Protein AF-A0AAD6L357-F1 (afdb_monomer)

pLDDT: mean 91.86, std 10.17, range [33.81, 98.69]

Structure (mmCIF, N/CA/C/O backbone):
data_AF-A0AAD6L357-F1
#
_entry.id   AF-A0AAD6L357-F1
#
loop_
_atom_site.group_PDB
_atom_site.id
_atom_site.type_symbol
_atom_site.label_atom_id
_atom_site.label_alt_id
_atom_site.label_comp_id
_atom_site.label_asym_id
_atom_site.label_entity_id
_atom_site.label_seq_id
_atom_site.pdbx_PDB_ins_code
_atom_site.Cartn_x
_atom_site.Cartn_y
_atom_site.Cartn_z
_atom_site.occupancy
_atom_site.B_iso_or_equiv
_atom_site.auth_seq_id
_atom_site.auth_comp_id
_atom_site.auth_asym_id
_atom_site.auth_atom_id
_atom_site.pdbx_PDB_model_num
ATOM 1 N N . MET A 1 1 ? 9.364 -12.950 -7.558 1.00 94.75 1 MET A N 1
ATOM 2 C CA . MET A 1 1 ? 8.717 -13.673 -8.681 1.00 94.75 1 MET A CA 1
ATOM 3 C C . MET A 1 1 ? 9.596 -13.738 -9.920 1.00 94.75 1 MET A C 1
ATOM 5 O O . MET A 1 1 ? 9.920 -14.846 -10.317 1.00 94.75 1 MET A O 1
ATOM 9 N N . ALA A 1 2 ? 10.002 -12.604 -10.508 1.00 97.69 2 ALA A N 1
ATOM 10 C CA . ALA A 1 2 ? 10.830 -12.594 -11.721 1.00 97.69 2 ALA A CA 1
ATOM 11 C C . ALA A 1 2 ? 12.124 -13.416 -11.577 1.00 97.69 2 ALA A C 1
ATOM 13 O O . ALA A 1 2 ? 12.340 -14.316 -12.378 1.00 97.69 2 ALA A O 1
ATOM 14 N N . ALA A 1 3 ? 12.885 -13.205 -10.493 1.00 97.94 3 ALA A N 1
ATOM 15 C CA . ALA A 1 3 ? 14.095 -13.974 -10.181 1.00 97.94 3 ALA A CA 1
ATOM 16 C C . ALA A 1 3 ? 13.865 -15.498 -10.195 1.00 97.94 3 ALA A C 1
ATOM 18 O O . ALA A 1 3 ? 14.550 -16.225 -10.902 1.00 97.94 3 ALA A O 1
ATOM 19 N N . ALA A 1 4 ? 12.835 -15.980 -9.490 1.00 98.19 4 ALA A N 1
ATOM 20 C CA . ALA A 1 4 ? 12.503 -17.407 -9.427 1.00 98.19 4 ALA A CA 1
ATOM 21 C C . ALA A 1 4 ? 12.065 -18.002 -10.778 1.00 98.19 4 ALA A C 1
ATOM 23 O O . ALA A 1 4 ? 12.169 -19.205 -10.984 1.00 98.19 4 ALA A O 1
ATOM 24 N N . LYS A 1 5 ? 11.546 -17.172 -11.688 1.00 98.06 5 LYS A N 1
ATOM 25 C CA . LYS A 1 5 ? 11.092 -17.582 -13.024 1.00 98.06 5 LYS A CA 1
ATOM 26 C C . LYS A 1 5 ? 12.107 -17.262 -14.130 1.00 98.06 5 LYS A C 1
ATOM 28 O O . LYS A 1 5 ? 11.803 -17.499 -15.291 1.00 98.06 5 LYS A O 1
ATOM 33 N N . GLY A 1 6 ? 13.278 -16.717 -13.790 1.00 97.81 6 GLY A N 1
ATOM 34 C CA . GLY A 1 6 ? 14.327 -16.378 -14.756 1.00 97.81 6 GLY A CA 1
ATOM 35 C C . GLY A 1 6 ? 14.017 -15.184 -15.667 1.00 97.81 6 GLY A C 1
ATOM 36 O O . GLY A 1 6 ? 14.604 -15.078 -16.739 1.00 97.81 6 GLY A O 1
ATOM 37 N N . TYR A 1 7 ? 13.110 -14.281 -15.278 1.00 98.50 7 TYR A N 1
ATOM 38 C CA . TYR A 1 7 ? 12.829 -13.068 -16.056 1.00 98.50 7 TYR A CA 1
ATOM 39 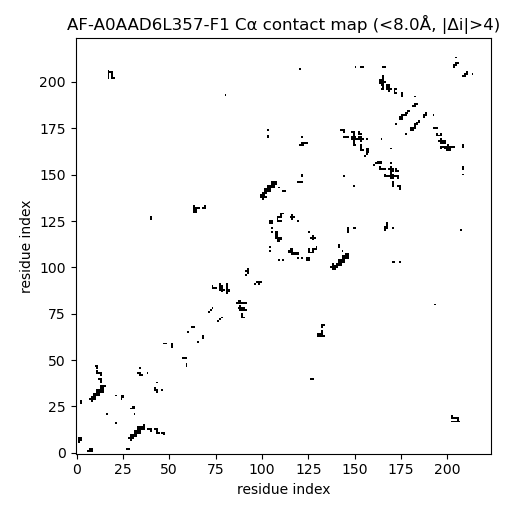C C . TYR A 1 7 ? 13.725 -11.906 -15.629 1.00 98.50 7 TYR A C 1
ATOM 41 O O . TYR A 1 7 ? 13.829 -11.601 -14.438 1.00 98.50 7 TYR A O 1
ATOM 49 N N . LYS A 1 8 ? 14.276 -11.186 -16.613 1.00 98.44 8 LYS A N 1
ATOM 50 C CA . LYS A 1 8 ? 14.836 -9.850 -16.392 1.00 98.44 8 LYS A CA 1
ATOM 51 C C . LYS A 1 8 ? 13.718 -8.908 -15.932 1.00 98.44 8 LYS A C 1
ATOM 53 O O . LYS A 1 8 ? 12.656 -8.858 -16.550 1.00 98.44 8 LYS A O 1
ATOM 58 N N . LEU A 1 9 ? 13.962 -8.155 -14.860 1.00 98.69 9 LEU A N 1
ATOM 59 C CA . LEU A 1 9 ? 13.003 -7.212 -14.290 1.00 98.69 9 LEU A CA 1
ATOM 60 C C . LEU A 1 9 ? 13.626 -5.822 -14.184 1.00 98.69 9 LEU A C 1
ATOM 62 O O . LEU A 1 9 ? 14.674 -5.667 -13.564 1.00 98.69 9 LEU A O 1
ATOM 66 N N . ILE A 1 10 ? 12.941 -4.826 -14.745 1.00 98.50 10 ILE A N 1
ATOM 67 C CA . ILE A 1 10 ? 13.257 -3.406 -14.578 1.00 98.50 10 ILE A CA 1
ATOM 68 C C . ILE A 1 10 ? 12.123 -2.774 -13.771 1.00 98.50 10 ILE A C 1
ATOM 70 O O . ILE A 1 10 ? 10.954 -2.931 -14.124 1.00 98.50 10 ILE A O 1
ATOM 74 N N . ILE A 1 11 ? 12.455 -2.067 -12.693 1.00 98.31 11 ILE A N 1
ATOM 75 C CA . ILE A 1 11 ? 11.492 -1.335 -11.867 1.00 98.31 11 ILE A CA 1
ATOM 76 C C . ILE A 1 11 ? 11.790 0.157 -11.940 1.00 98.31 11 ILE A C 1
ATOM 78 O O . ILE A 1 11 ? 12.896 0.601 -11.639 1.00 98.31 11 ILE A O 1
ATOM 82 N N . THR A 1 12 ? 10.770 0.939 -12.275 1.00 98.06 12 THR A N 1
ATOM 83 C CA . THR A 1 12 ? 10.784 2.399 -12.173 1.00 98.06 12 THR A CA 1
ATOM 84 C C . THR A 1 12 ? 10.047 2.837 -10.915 1.00 98.06 12 THR A C 1
ATOM 86 O O . THR A 1 12 ? 8.919 2.399 -10.683 1.00 98.06 12 THR A O 1
ATOM 89 N N . MET A 1 13 ? 10.638 3.716 -10.109 1.00 95.38 13 MET A N 1
ATOM 90 C CA . MET A 1 13 ? 9.964 4.260 -8.925 1.00 95.38 13 MET A CA 1
ATOM 91 C C . MET A 1 13 ? 10.433 5.677 -8.578 1.00 95.38 13 MET A C 1
ATOM 93 O O . MET A 1 13 ? 11.576 6.020 -8.879 1.00 95.38 13 MET A O 1
ATOM 97 N N . PRO A 1 14 ? 9.609 6.489 -7.890 1.00 92.75 14 PRO A N 1
ATOM 98 C CA . PRO A 1 14 ? 10.046 7.790 -7.392 1.00 92.75 14 PRO A CA 1
ATOM 99 C C . PRO A 1 14 ? 11.221 7.662 -6.415 1.00 92.75 14 PRO A C 1
ATOM 101 O O . PRO A 1 14 ? 11.233 6.763 -5.570 1.00 92.75 14 PRO A O 1
ATOM 104 N N . ALA A 1 15 ? 12.173 8.596 -6.466 1.00 92.12 15 ALA A N 1
ATOM 105 C CA . ALA A 1 15 ? 13.328 8.611 -5.559 1.00 92.12 15 ALA A CA 1
ATOM 106 C C . ALA A 1 15 ? 12.954 8.802 -4.072 1.00 92.12 15 ALA A C 1
ATOM 108 O O . ALA A 1 15 ? 13.779 8.551 -3.198 1.00 92.12 15 ALA A O 1
ATOM 109 N N . SER A 1 16 ? 11.711 9.205 -3.783 1.00 85.31 16 SER A N 1
ATOM 110 C CA . SER A 1 16 ? 11.148 9.322 -2.432 1.00 85.31 16 SER A CA 1
ATOM 111 C C . SER A 1 16 ? 10.819 7.978 -1.763 1.00 85.31 16 SER A C 1
ATOM 113 O O . SER A 1 16 ? 10.464 7.956 -0.584 1.00 85.31 16 SER A O 1
ATOM 115 N N . MET A 1 17 ? 10.915 6.850 -2.478 1.00 87.06 17 MET A N 1
ATOM 116 C CA . MET A 1 17 ? 10.715 5.518 -1.894 1.00 87.06 17 MET A CA 1
ATOM 117 C C . MET A 1 17 ? 11.822 5.161 -0.887 1.00 87.06 17 MET A C 1
ATOM 119 O O . MET A 1 17 ? 12.985 5.528 -1.064 1.00 87.06 17 MET A O 1
ATOM 123 N N . SER A 1 18 ? 11.460 4.407 0.162 1.00 88.25 18 SER A N 1
ATOM 124 C CA . SER A 1 18 ? 12.383 4.049 1.253 1.00 88.25 18 SER A CA 1
ATOM 125 C C . SER A 1 18 ? 13.644 3.329 0.759 1.00 88.25 18 SER A C 1
ATOM 127 O O . SER A 1 18 ? 13.636 2.641 -0.269 1.00 88.25 18 SER A O 1
ATOM 129 N N . LEU A 1 19 ? 14.748 3.478 1.495 1.00 92.06 19 LEU A N 1
ATOM 130 C CA . LEU A 1 19 ? 16.009 2.805 1.180 1.00 92.06 19 LEU A CA 1
ATOM 131 C C . LEU A 1 19 ? 15.838 1.281 1.167 1.00 92.06 19 LEU A C 1
ATOM 133 O O . LEU A 1 19 ? 16.282 0.626 0.225 1.00 92.06 19 LEU A O 1
ATOM 137 N N . GLU A 1 20 ? 15.105 0.735 2.138 1.00 94.31 20 GLU A N 1
ATOM 138 C CA . GLU A 1 20 ? 14.893 -0.707 2.276 1.00 94.31 20 GLU A CA 1
ATOM 139 C C . GLU A 1 20 ? 14.206 -1.297 1.035 1.00 94.31 20 GLU A C 1
ATOM 141 O O . GLU A 1 20 ? 14.570 -2.377 0.575 1.00 94.31 20 GLU A O 1
ATOM 146 N N . ARG A 1 21 ? 13.257 -0.574 0.416 1.00 92.31 21 ARG A N 1
ATOM 147 C CA . ARG A 1 21 ? 12.614 -1.023 -0.835 1.00 92.31 21 ARG A CA 1
ATOM 148 C C . ARG A 1 21 ? 13.607 -1.159 -1.980 1.00 92.31 21 ARG A C 1
ATOM 150 O O . ARG A 1 21 ? 13.528 -2.120 -2.742 1.00 92.31 21 ARG A O 1
ATOM 157 N N . ARG A 1 22 ? 14.521 -0.198 -2.105 1.00 94.25 22 ARG A N 1
ATOM 158 C CA . ARG A 1 22 ? 15.540 -0.192 -3.160 1.00 94.25 22 ARG A CA 1
ATOM 159 C C . ARG A 1 22 ? 16.515 -1.347 -2.955 1.00 94.25 22 ARG A C 1
ATOM 161 O O . ARG A 1 22 ? 16.759 -2.103 -3.890 1.00 94.25 22 ARG A O 1
ATOM 168 N N . MET A 1 23 ? 16.982 -1.532 -1.719 1.00 96.50 23 MET A N 1
ATOM 169 C CA . MET A 1 23 ? 17.881 -2.627 -1.348 1.00 96.50 23 MET A CA 1
ATOM 170 C C . MET A 1 23 ? 17.270 -4.000 -1.642 1.00 96.50 23 MET A C 1
ATOM 172 O O . MET A 1 23 ? 17.922 -4.826 -2.272 1.00 96.50 23 MET A O 1
ATOM 176 N N . VAL A 1 24 ? 16.008 -4.230 -1.261 1.00 96.31 24 VAL A N 1
ATOM 177 C CA . VAL A 1 24 ? 15.327 -5.515 -1.502 1.00 96.31 24 VAL A CA 1
ATOM 178 C C . VAL A 1 24 ? 15.220 -5.830 -2.996 1.00 96.31 24 VAL A C 1
ATOM 180 O O . VAL A 1 24 ? 15.453 -6.966 -3.400 1.00 96.31 24 VAL A O 1
ATOM 183 N N . LEU A 1 25 ? 14.893 -4.845 -3.838 1.00 97.25 25 LEU A N 1
ATOM 184 C CA . LEU A 1 25 ? 14.795 -5.064 -5.285 1.00 97.25 25 LEU A CA 1
ATOM 185 C C . LEU A 1 25 ? 16.146 -5.411 -5.913 1.00 97.25 25 LEU A C 1
ATOM 187 O O . LEU A 1 25 ? 16.226 -6.360 -6.693 1.00 97.25 25 LEU A O 1
ATOM 191 N N . LEU A 1 26 ? 17.198 -4.681 -5.537 1.00 97.38 26 LEU A N 1
ATOM 192 C CA . LEU A 1 26 ? 18.558 -4.948 -6.003 1.00 97.38 26 LEU A CA 1
ATOM 193 C C . LEU A 1 26 ? 19.055 -6.322 -5.532 1.00 97.38 26 LEU A C 1
ATOM 195 O O . LEU A 1 26 ? 19.661 -7.046 -6.316 1.00 97.38 26 LEU A O 1
ATOM 199 N N . ALA A 1 27 ? 18.736 -6.724 -4.297 1.00 97.88 27 ALA A N 1
ATOM 200 C CA . ALA A 1 27 ? 19.086 -8.042 -3.763 1.00 97.88 27 ALA A CA 1
ATOM 201 C C . ALA A 1 27 ? 18.439 -9.197 -4.550 1.00 97.88 27 ALA A C 1
ATOM 203 O O . ALA A 1 27 ? 19.027 -10.267 -4.672 1.00 97.88 27 ALA A O 1
ATOM 204 N N . PHE A 1 28 ? 17.255 -8.979 -5.134 1.00 98.19 28 PHE A N 1
ATOM 205 C CA . PHE A 1 28 ? 16.618 -9.932 -6.050 1.00 98.19 28 PHE A CA 1
ATOM 206 C C . PHE A 1 28 ? 17.114 -9.831 -7.504 1.00 98.19 28 PHE A C 1
ATOM 208 O O . PHE A 1 28 ? 16.578 -10.522 -8.371 1.00 98.19 28 PHE A O 1
ATOM 215 N N . GLY A 1 29 ? 18.106 -8.982 -7.788 1.00 98.12 29 GLY A N 1
ATOM 216 C CA . GLY A 1 29 ? 18.683 -8.802 -9.121 1.00 98.12 29 GLY A CA 1
ATOM 217 C C . GLY A 1 29 ? 17.835 -7.956 -10.075 1.00 98.12 29 GLY A C 1
ATOM 218 O O . GLY A 1 29 ? 18.018 -8.050 -11.287 1.00 98.12 29 GLY A O 1
ATOM 219 N N . ALA A 1 30 ? 16.889 -7.157 -9.569 1.00 98.38 30 ALA A N 1
ATOM 220 C CA . ALA A 1 30 ? 16.131 -6.236 -10.413 1.00 98.38 30 ALA A CA 1
ATOM 221 C C . ALA A 1 30 ? 16.977 -5.011 -10.794 1.00 98.38 30 ALA A C 1
ATOM 223 O O . ALA A 1 30 ? 17.675 -4.440 -9.956 1.00 98.38 30 ALA A O 1
ATOM 224 N N . GLU A 1 31 ? 16.853 -4.552 -12.037 1.00 98.31 31 GLU A N 1
ATOM 225 C CA . GLU A 1 31 ? 17.387 -3.258 -12.461 1.00 98.31 31 GLU A CA 1
ATOM 226 C C . GLU A 1 31 ? 16.458 -2.147 -11.962 1.00 98.31 31 GLU A C 1
ATOM 228 O O . GLU A 1 31 ? 15.246 -2.180 -12.188 1.00 98.31 31 GLU A O 1
ATOM 233 N N . LEU A 1 32 ? 17.017 -1.157 -11.268 1.00 97.94 32 LEU A N 1
ATOM 234 C CA . LEU A 1 32 ? 16.242 -0.095 -10.639 1.00 97.94 32 LEU A CA 1
ATOM 235 C C . LEU A 1 32 ? 16.499 1.251 -11.319 1.00 97.94 32 LEU A C 1
ATOM 237 O O . LEU A 1 32 ? 17.640 1.694 -11.425 1.00 97.94 32 LEU A O 1
ATOM 241 N N . VAL A 1 33 ? 15.425 1.931 -11.717 1.00 98.31 33 VAL A N 1
ATOM 242 C CA . VAL A 1 33 ? 15.465 3.271 -12.312 1.00 98.31 33 VAL A CA 1
ATOM 243 C C . VAL A 1 33 ? 14.667 4.227 -11.431 1.00 98.31 33 VAL A C 1
ATOM 245 O O . VAL A 1 33 ? 13.448 4.109 -11.298 1.00 98.31 33 VAL A O 1
ATOM 248 N N . LEU A 1 34 ? 15.355 5.185 -10.814 1.00 97.81 34 LEU A N 1
ATOM 249 C CA . LEU A 1 34 ? 14.707 6.201 -9.988 1.00 97.81 34 LEU A CA 1
ATOM 250 C C . LEU A 1 34 ? 14.200 7.361 -10.852 1.00 97.81 34 LEU A C 1
ATOM 252 O O . LEU A 1 34 ? 14.889 7.813 -11.766 1.00 97.81 34 LEU A O 1
ATOM 256 N N . THR A 1 35 ? 13.001 7.853 -10.550 1.00 97.44 35 THR A N 1
ATOM 257 C CA . THR A 1 35 ? 12.388 9.017 -11.204 1.00 97.44 35 THR A CA 1
ATOM 258 C C . THR A 1 35 ? 12.246 10.192 -10.243 1.00 97.44 35 THR A C 1
ATOM 260 O O . THR A 1 35 ? 12.306 10.025 -9.023 1.00 97.44 35 THR A O 1
ATOM 263 N N . ASP A 1 36 ? 12.018 11.383 -10.800 1.00 94.38 36 ASP A N 1
ATOM 264 C CA . ASP A 1 36 ? 11.786 12.615 -10.041 1.00 94.38 36 ASP A CA 1
ATOM 265 C C . ASP A 1 36 ? 10.651 12.433 -9.005 1.00 94.38 36 ASP A C 1
ATOM 267 O O . ASP A 1 36 ? 9.526 12.085 -9.393 1.00 94.38 36 ASP A O 1
ATOM 271 N N . PRO A 1 37 ? 10.914 12.652 -7.700 1.00 89.62 37 PRO A N 1
ATOM 272 C CA . PRO A 1 37 ? 9.904 12.514 -6.656 1.00 89.62 37 PRO A CA 1
ATOM 273 C C . PRO A 1 37 ? 8.731 13.489 -6.816 1.00 89.62 37 PRO A C 1
ATOM 275 O O . PRO A 1 37 ? 7.611 13.128 -6.455 1.00 89.62 37 PRO A O 1
ATOM 278 N N . ALA A 1 38 ? 8.937 14.674 -7.405 1.00 89.00 38 ALA A N 1
ATOM 279 C CA . ALA A 1 38 ? 7.880 15.667 -7.610 1.00 89.00 38 ALA A CA 1
ATOM 280 C C . ALA A 1 38 ? 6.815 15.199 -8.616 1.00 89.00 38 ALA A C 1
ATOM 282 O O . ALA A 1 38 ? 5.665 15.631 -8.555 1.00 89.00 38 ALA A O 1
ATOM 283 N N . ARG A 1 39 ? 7.176 14.280 -9.521 1.00 88.69 39 ARG A N 1
ATOM 284 C CA . ARG A 1 39 ? 6.260 13.701 -10.520 1.00 88.69 39 ARG A CA 1
ATOM 285 C C . ARG A 1 39 ? 5.516 12.464 -10.015 1.00 88.69 39 ARG A C 1
ATOM 287 O O . ARG A 1 39 ? 4.655 11.947 -10.732 1.00 88.69 39 ARG A O 1
ATOM 294 N N . GLY A 1 40 ? 5.844 11.984 -8.813 1.00 86.75 40 GLY A N 1
ATOM 295 C CA . GLY A 1 40 ? 5.190 10.850 -8.164 1.00 86.75 40 GLY A CA 1
ATOM 296 C C . GLY A 1 40 ? 5.084 9.609 -9.057 1.00 86.75 40 GLY A C 1
ATOM 297 O O . GLY A 1 40 ? 5.940 9.341 -9.905 1.00 86.75 40 GLY A O 1
ATOM 298 N N . MET A 1 41 ? 4.004 8.844 -8.881 1.00 89.25 41 MET A N 1
ATOM 299 C CA . MET A 1 41 ? 3.782 7.605 -9.635 1.00 89.25 41 MET A CA 1
ATOM 300 C C . MET A 1 41 ? 3.603 7.849 -11.140 1.00 89.25 41 MET A C 1
ATOM 302 O O . MET A 1 41 ? 4.054 7.041 -11.947 1.00 89.25 41 MET A O 1
ATOM 306 N N . LYS A 1 42 ? 3.027 8.993 -11.534 1.00 88.50 42 LYS A N 1
ATOM 307 C CA . LYS A 1 42 ? 2.870 9.369 -12.947 1.00 88.50 42 LYS A CA 1
ATOM 308 C C . LYS A 1 42 ? 4.220 9.447 -13.666 1.00 88.50 42 LYS A C 1
ATOM 310 O O . LYS A 1 42 ? 4.353 8.938 -14.774 1.00 88.50 42 LYS A O 1
ATOM 315 N N . GLY A 1 43 ? 5.232 10.037 -13.025 1.00 92.81 43 GLY A N 1
ATOM 316 C CA . GLY A 1 43 ? 6.595 10.074 -13.562 1.00 92.81 43 GLY A CA 1
ATOM 317 C C . GLY A 1 43 ? 7.223 8.684 -13.699 1.00 92.81 43 GLY A C 1
ATOM 318 O O . GLY A 1 43 ? 7.894 8.415 -14.694 1.00 92.81 43 GLY A O 1
ATOM 319 N N . ALA A 1 44 ? 6.968 7.790 -12.740 1.00 94.31 44 ALA A N 1
ATOM 320 C CA . ALA A 1 44 ? 7.451 6.411 -12.789 1.00 94.31 44 ALA A CA 1
ATOM 321 C C . ALA A 1 44 ? 6.819 5.615 -13.944 1.00 94.31 44 ALA A C 1
ATOM 323 O O . ALA A 1 44 ? 7.547 4.974 -14.697 1.00 94.31 44 ALA A O 1
ATOM 324 N N . VAL A 1 45 ? 5.497 5.710 -14.135 1.00 94.06 45 VAL A N 1
ATOM 325 C CA . VAL A 1 45 ? 4.783 5.046 -15.245 1.00 94.06 45 VAL A CA 1
ATOM 326 C C . VAL A 1 45 ? 5.304 5.524 -16.601 1.00 94.06 45 VAL A C 1
ATOM 328 O O . VAL A 1 45 ? 5.683 4.702 -17.430 1.00 94.06 45 VAL A O 1
ATOM 331 N N . GLN A 1 46 ? 5.441 6.840 -16.789 1.00 95.62 46 GLN A N 1
ATOM 332 C CA . GLN A 1 46 ? 5.976 7.406 -18.034 1.00 95.62 46 GLN A CA 1
ATOM 333 C C . GLN A 1 46 ? 7.403 6.927 -18.326 1.00 95.62 46 GLN A C 1
ATOM 335 O O . GLN A 1 46 ? 7.758 6.674 -19.477 1.00 95.62 46 GLN A O 1
ATOM 340 N N . LYS A 1 47 ? 8.235 6.761 -17.288 1.00 98.12 47 LYS A N 1
ATOM 341 C CA . LYS A 1 47 ? 9.579 6.208 -17.473 1.00 98.12 47 LYS A CA 1
ATOM 342 C C . LYS A 1 47 ? 9.544 4.729 -17.865 1.00 98.12 47 LYS A C 1
ATOM 344 O O . LYS A 1 47 ? 10.373 4.311 -18.670 1.00 98.12 47 LYS A O 1
ATOM 349 N N . ALA A 1 48 ? 8.607 3.947 -17.327 1.00 98.12 48 ALA A N 1
ATOM 350 C CA . ALA A 1 48 ? 8.436 2.544 -17.702 1.00 98.12 48 ALA A CA 1
ATOM 351 C C . ALA A 1 48 ? 8.030 2.401 -19.177 1.00 98.12 48 ALA A C 1
ATOM 353 O O . ALA A 1 48 ? 8.597 1.569 -19.884 1.00 98.12 48 ALA A O 1
ATOM 354 N N . GLU A 1 49 ? 7.110 3.246 -19.649 1.00 97.69 49 GLU A N 1
ATOM 355 C CA . GLU A 1 49 ? 6.695 3.319 -21.057 1.00 97.69 49 GLU A CA 1
ATOM 356 C C . GLU A 1 49 ? 7.872 3.673 -21.975 1.00 97.69 49 GLU A C 1
ATOM 358 O O . GLU A 1 49 ? 8.104 2.993 -22.973 1.00 97.69 49 GLU A O 1
ATOM 363 N N . GLU A 1 50 ? 8.675 4.676 -21.601 1.00 98.19 50 GLU A N 1
ATOM 364 C CA . GLU A 1 50 ? 9.873 5.068 -22.354 1.00 98.19 50 GLU A CA 1
ATOM 365 C C . GLU A 1 50 ? 10.890 3.919 -22.462 1.00 98.19 50 GLU A C 1
ATOM 367 O O . GLU A 1 50 ? 11.465 3.688 -23.528 1.00 98.19 50 GLU A O 1
ATOM 372 N N . ILE A 1 51 ? 11.123 3.194 -21.362 1.00 98.31 51 ILE A N 1
ATOM 373 C CA . ILE A 1 51 ? 12.032 2.041 -21.339 1.00 98.31 51 ILE A CA 1
ATOM 374 C C . ILE A 1 51 ? 11.477 0.916 -22.210 1.00 98.31 51 ILE A C 1
ATOM 376 O O . ILE A 1 51 ? 12.224 0.343 -23.004 1.00 98.31 51 ILE A O 1
ATOM 380 N N . SER A 1 52 ? 10.183 0.609 -22.100 1.00 98.06 52 SER A N 1
ATOM 381 C CA . SER A 1 52 ? 9.557 -0.460 -22.879 1.00 98.06 52 SER A CA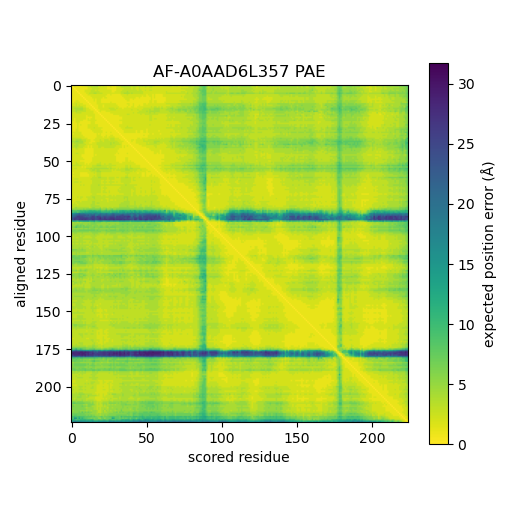 1
ATOM 382 C C . SER A 1 52 ? 9.603 -0.176 -24.379 1.00 98.06 52 SER A C 1
ATOM 384 O O . SER A 1 52 ? 10.013 -1.049 -25.140 1.00 98.06 52 SER A O 1
ATOM 386 N N . ALA A 1 53 ? 9.324 1.061 -24.800 1.00 98.06 53 ALA A N 1
ATOM 387 C CA . ALA A 1 53 ? 9.401 1.469 -26.205 1.00 98.06 53 ALA A CA 1
ATOM 388 C C . ALA A 1 53 ? 10.800 1.275 -26.824 1.00 98.06 53 ALA A C 1
ATOM 390 O O . ALA A 1 53 ? 10.925 1.088 -28.032 1.00 98.06 53 ALA A O 1
ATOM 391 N N . LYS A 1 54 ? 11.856 1.309 -26.000 1.00 97.88 54 LYS A N 1
ATOM 392 C CA . LYS A 1 54 ? 13.259 1.148 -26.422 1.00 97.88 54 LYS A CA 1
ATOM 393 C C . LYS A 1 54 ? 13.810 -0.262 -26.198 1.00 97.88 54 LYS A C 1
ATOM 395 O O . LYS A 1 54 ? 14.929 -0.540 -26.620 1.00 97.88 54 LYS A O 1
ATOM 400 N N . THR A 1 55 ? 13.068 -1.137 -25.522 1.00 98.19 55 THR A N 1
ATOM 401 C CA . THR A 1 55 ? 13.551 -2.457 -25.100 1.00 98.19 55 THR A CA 1
ATOM 402 C C . THR A 1 55 ? 12.815 -3.553 -25.873 1.00 98.19 55 THR A C 1
ATOM 404 O O . THR A 1 55 ? 11.638 -3.806 -25.594 1.00 98.19 55 THR A O 1
ATOM 407 N N . PRO A 1 56 ? 13.482 -4.238 -26.823 1.00 97.81 56 PRO A N 1
ATOM 408 C CA . PRO A 1 56 ? 12.909 -5.393 -27.508 1.00 97.81 56 PRO A CA 1
ATOM 409 C C . PRO A 1 56 ? 12.475 -6.474 -26.513 1.00 97.81 56 PRO A C 1
ATOM 411 O O . PRO A 1 56 ? 13.140 -6.689 -25.500 1.00 97.81 56 PRO A O 1
ATOM 414 N N . ASN A 1 57 ? 11.372 -7.169 -26.808 1.00 97.50 57 ASN A N 1
ATOM 415 C CA . ASN A 1 57 ? 10.785 -8.204 -25.942 1.00 97.50 57 ASN A CA 1
ATOM 416 C C . ASN A 1 57 ? 10.442 -7.722 -24.519 1.00 97.50 57 ASN A C 1
ATOM 418 O O . ASN A 1 57 ? 10.389 -8.521 -23.583 1.00 97.50 57 ASN A O 1
ATOM 422 N N . SER A 1 58 ? 10.216 -6.419 -24.335 1.00 97.94 58 SER A N 1
ATOM 423 C CA . SER A 1 58 ? 9.717 -5.893 -23.068 1.00 97.94 58 SER A CA 1
ATOM 424 C C . SER A 1 58 ? 8.209 -6.098 -22.930 1.00 97.94 58 SER A C 1
ATOM 426 O O . SER A 1 58 ? 7.466 -6.131 -23.910 1.00 97.94 58 SER A O 1
ATOM 428 N N . TYR A 1 59 ? 7.757 -6.232 -21.685 1.00 98.25 59 TYR A N 1
ATOM 429 C CA . TYR A 1 59 ? 6.344 -6.329 -21.345 1.00 98.25 59 TYR A CA 1
ATOM 430 C C . TYR A 1 59 ? 6.082 -5.568 -20.044 1.00 98.25 59 TYR A C 1
ATOM 432 O O . TYR A 1 59 ? 6.659 -5.892 -19.003 1.00 98.25 59 TYR A O 1
ATOM 440 N N . ILE A 1 60 ? 5.214 -4.555 -20.090 1.00 97.94 60 ILE A N 1
ATOM 441 C CA . ILE A 1 60 ? 4.789 -3.819 -18.895 1.00 97.94 60 ILE A CA 1
ATOM 442 C C . ILE A 1 60 ? 3.564 -4.520 -18.301 1.00 97.94 60 ILE A C 1
ATOM 444 O O . ILE A 1 60 ? 2.524 -4.625 -18.945 1.00 97.94 60 ILE A O 1
ATOM 448 N N . LEU A 1 61 ? 3.667 -4.956 -17.041 1.00 97.94 61 LEU A N 1
ATOM 449 C CA . LEU A 1 61 ? 2.584 -5.661 -16.339 1.00 97.94 61 LEU A CA 1
ATOM 450 C C . LEU A 1 61 ? 1.356 -4.784 -16.045 1.00 97.94 61 LEU A C 1
ATOM 452 O O . LEU A 1 61 ? 0.273 -5.328 -15.870 1.00 97.94 61 LEU A O 1
ATOM 456 N N . GLN A 1 62 ? 1.539 -3.461 -15.956 1.00 95.38 62 GLN A N 1
ATOM 457 C CA . GLN A 1 62 ? 0.488 -2.447 -15.782 1.00 95.38 62 GLN A CA 1
ATOM 458 C C . GLN A 1 62 ? -0.466 -2.718 -14.605 1.00 95.38 62 GLN A C 1
ATOM 460 O O . GLN A 1 62 ? -1.661 -2.911 -14.790 1.00 95.38 62 GLN A O 1
ATOM 465 N N . GLN A 1 63 ? 0.040 -2.704 -13.366 1.00 94.56 63 GLN A N 1
ATOM 466 C CA . GLN A 1 63 ? -0.754 -3.066 -12.175 1.00 94.56 63 GLN A CA 1
ATOM 467 C C . GLN A 1 63 ? -2.063 -2.270 -11.983 1.00 94.56 63 GLN A C 1
ATOM 469 O O . GLN A 1 63 ? -2.974 -2.770 -11.331 1.00 94.56 63 GLN A O 1
ATOM 474 N N . PHE A 1 64 ? -2.159 -1.054 -12.533 1.00 92.50 64 PHE A N 1
ATOM 475 C CA . PHE A 1 64 ? -3.350 -0.203 -12.443 1.00 92.50 64 PHE A CA 1
ATOM 476 C C . PHE A 1 64 ? -4.415 -0.504 -13.508 1.00 92.50 64 PHE A C 1
ATOM 478 O O . PHE A 1 64 ? -5.544 -0.062 -13.344 1.00 92.50 64 PHE A O 1
ATOM 485 N N . GLU A 1 65 ? -4.075 -1.278 -14.544 1.00 94.69 65 GLU A N 1
ATOM 486 C CA . GLU A 1 65 ? -4.957 -1.607 -15.680 1.00 94.69 65 GLU A CA 1
ATOM 487 C C . GLU A 1 65 ? -5.169 -3.120 -15.847 1.00 94.69 65 GLU A C 1
ATOM 489 O O . GLU A 1 65 ? -6.118 -3.574 -16.479 1.00 94.69 65 GLU A O 1
ATOM 494 N N . ASN A 1 66 ? -4.282 -3.939 -15.282 1.00 97.38 66 ASN A N 1
ATOM 495 C CA . ASN A 1 66 ? -4.28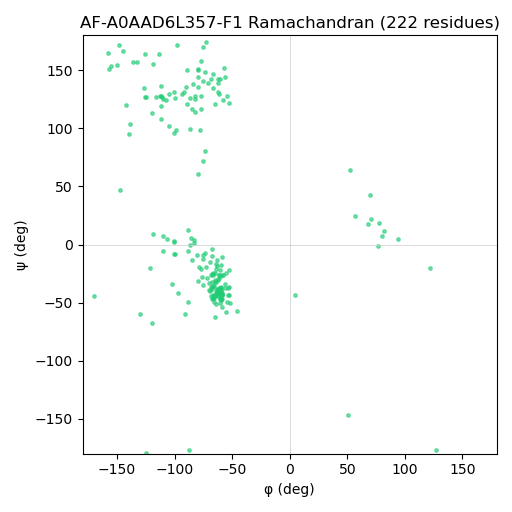8 -5.375 -15.505 1.00 97.38 66 ASN A CA 1
ATOM 496 C C . ASN A 1 66 ? -5.390 -6.075 -14.688 1.00 97.38 66 ASN A C 1
ATOM 498 O O . ASN A 1 66 ? -5.284 -6.129 -13.458 1.00 97.38 66 ASN A O 1
ATOM 502 N N . PRO A 1 67 ? -6.391 -6.712 -15.330 1.00 95.75 67 PRO A N 1
ATOM 503 C CA . PRO A 1 67 ? -7.499 -7.366 -14.632 1.00 95.75 67 PRO A CA 1
ATOM 504 C C . PRO A 1 67 ? -7.051 -8.552 -13.768 1.00 95.75 67 PRO A C 1
ATOM 506 O O . PRO A 1 67 ? -7.782 -8.962 -12.867 1.00 95.75 67 PRO A O 1
ATOM 509 N N . ALA A 1 68 ? -5.844 -9.089 -13.982 1.00 97.62 68 ALA A N 1
ATOM 510 C CA . ALA A 1 68 ? -5.274 -10.106 -13.104 1.00 97.62 68 ALA A CA 1
ATOM 511 C C . ALA A 1 68 ? -5.068 -9.597 -11.663 1.00 97.62 68 ALA A C 1
ATOM 513 O O . ALA A 1 68 ? -5.103 -10.406 -10.738 1.00 97.62 68 ALA A O 1
ATOM 514 N N . ASN A 1 69 ? -4.895 -8.281 -11.465 1.00 96.06 69 ASN A N 1
ATOM 515 C CA . ASN A 1 69 ? -4.741 -7.666 -10.145 1.00 96.06 69 ASN A CA 1
ATOM 516 C C . ASN A 1 69 ? -6.015 -7.815 -9.279 1.00 96.06 69 ASN A C 1
ATOM 518 O O . ASN A 1 69 ? -5.972 -8.533 -8.280 1.00 96.06 69 ASN A O 1
ATOM 522 N N . PRO A 1 70 ? -7.187 -7.261 -9.647 1.00 94.62 70 PRO A N 1
ATOM 523 C CA . PRO A 1 70 ? -8.400 -7.495 -8.863 1.00 94.62 70 PRO A CA 1
ATOM 524 C C . PRO A 1 70 ? -8.834 -8.969 -8.887 1.00 94.62 70 PRO A C 1
ATOM 526 O O . PRO A 1 70 ? -9.355 -9.472 -7.891 1.00 94.62 70 PRO A O 1
ATOM 529 N N . LYS A 1 71 ? -8.583 -9.697 -9.987 1.00 95.00 71 LYS A N 1
ATOM 530 C CA . LYS A 1 71 ? -8.968 -11.110 -10.110 1.00 95.00 71 LYS A CA 1
ATOM 531 C C . LYS A 1 71 ? -8.322 -11.993 -9.043 1.00 95.00 71 LYS A C 1
ATOM 533 O O . LYS A 1 71 ? -9.031 -12.832 -8.489 1.00 95.00 71 LYS A O 1
ATOM 538 N N . ILE A 1 72 ? -7.033 -11.809 -8.729 1.00 96.69 72 ILE A N 1
ATOM 539 C CA . ILE A 1 72 ? -6.375 -12.636 -7.706 1.00 96.69 72 ILE A CA 1
ATOM 540 C C . ILE A 1 72 ? -6.937 -12.360 -6.308 1.00 96.69 72 ILE A C 1
ATOM 542 O O . ILE A 1 72 ? -7.170 -13.298 -5.557 1.00 96.69 72 ILE A O 1
ATOM 546 N N . HIS A 1 73 ? -7.252 -11.102 -5.981 1.00 95.62 73 HIS A N 1
ATOM 547 C CA . HIS A 1 73 ? -7.887 -10.752 -4.707 1.00 95.62 73 HIS A CA 1
ATOM 548 C C . HIS A 1 73 ? -9.310 -11.273 -4.595 1.00 95.62 73 HIS A C 1
ATOM 550 O O . HIS A 1 73 ? -9.712 -11.706 -3.516 1.00 95.62 73 HIS A O 1
ATOM 556 N N . TYR A 1 74 ? -10.049 -11.270 -5.706 1.00 91.94 74 TYR A N 1
ATOM 557 C CA . TYR A 1 74 ? -11.283 -12.025 -5.797 1.00 91.94 74 TYR A CA 1
ATOM 558 C C . TYR A 1 74 ? -10.901 -13.487 -5.456 1.00 91.94 74 TYR A C 1
ATOM 560 O O . TYR A 1 74 ? -11.379 -13.956 -4.447 1.00 91.94 74 TYR A O 1
ATOM 568 N N . GLU A 1 75 ? -9.976 -14.170 -6.156 1.00 94.12 75 GLU A N 1
ATOM 569 C CA . GLU A 1 75 ? -9.623 -15.622 -6.038 1.00 94.12 75 GLU A CA 1
ATOM 570 C C . GLU A 1 75 ? -9.102 -16.129 -4.715 1.00 94.12 75 GLU A C 1
ATOM 572 O O . GLU A 1 75 ? -9.318 -17.305 -4.418 1.00 94.12 75 GLU A O 1
ATOM 577 N N . THR A 1 76 ? -8.466 -15.283 -3.926 1.00 95.25 76 THR A N 1
ATOM 578 C CA . THR A 1 76 ? -7.812 -15.734 -2.701 1.00 95.25 76 THR A CA 1
ATOM 579 C C . THR A 1 76 ? -8.218 -14.874 -1.519 1.00 95.25 76 THR A C 1
ATOM 581 O O . THR A 1 76 ? -8.873 -15.363 -0.601 1.00 95.25 76 THR A O 1
ATOM 584 N N . THR A 1 77 ? -7.941 -13.571 -1.576 1.00 94.62 77 THR A N 1
ATOM 585 C CA . THR A 1 77 ? -8.140 -12.653 -0.447 1.00 94.62 77 THR A CA 1
ATOM 586 C C . THR A 1 77 ? -9.596 -12.598 0.023 1.00 94.62 77 THR A C 1
ATOM 588 O O . THR A 1 77 ? -9.856 -12.707 1.218 1.00 94.62 77 THR A O 1
ATOM 591 N N . GLY A 1 78 ? -10.559 -12.472 -0.895 1.00 92.81 78 GLY A N 1
ATOM 592 C CA . GLY A 1 78 ? -11.989 -12.494 -0.571 1.00 92.81 78 GLY A CA 1
ATOM 593 C C . GLY A 1 78 ? -12.423 -13.794 0.128 1.00 92.81 78 GLY A C 1
ATOM 594 O O . GLY A 1 78 ? -12.982 -13.719 1.223 1.00 92.81 78 GLY A O 1
ATOM 595 N N . PRO A 1 79 ? -12.135 -14.976 -0.453 1.00 92.62 79 PRO A N 1
ATOM 596 C CA . PRO A 1 79 ? -12.338 -16.279 0.172 1.00 92.62 79 PRO A CA 1
ATOM 597 C C . PRO A 1 79 ? -11.725 -16.459 1.539 1.00 92.62 79 PRO A C 1
ATOM 599 O O . PRO A 1 79 ? -12.372 -17.027 2.417 1.00 92.62 79 PRO A O 1
ATOM 602 N N . GLU A 1 80 ? -10.495 -16.000 1.723 1.00 93.19 80 GLU A N 1
ATOM 603 C CA . GLU A 1 80 ? -9.794 -16.107 2.996 1.00 93.19 80 GLU A CA 1
ATOM 604 C C . GLU A 1 80 ? -10.466 -15.252 4.067 1.00 93.19 80 GLU A C 1
ATOM 606 O O . GLU A 1 80 ? -10.738 -15.763 5.152 1.00 93.19 80 GLU A O 1
ATOM 611 N N . ILE A 1 81 ? -10.815 -13.999 3.748 1.00 91.00 81 ILE A N 1
ATOM 612 C CA . ILE A 1 81 ? -11.548 -13.117 4.667 1.00 91.00 81 ILE A CA 1
ATOM 613 C C . ILE A 1 81 ? -12.895 -13.732 5.020 1.00 91.00 81 ILE A C 1
ATOM 615 O O . ILE A 1 81 ? -13.216 -13.859 6.198 1.00 91.00 81 ILE A O 1
ATOM 619 N N . TRP A 1 82 ? -13.665 -14.145 4.015 1.00 89.62 82 TRP A N 1
ATOM 620 C CA . TRP A 1 82 ? -14.989 -14.701 4.242 1.00 89.62 82 TRP A CA 1
ATOM 621 C C . TRP A 1 82 ? -14.919 -15.996 5.047 1.00 89.62 82 TRP A C 1
ATOM 623 O O . TRP A 1 82 ? -15.686 -16.162 5.983 1.00 89.62 82 TRP A O 1
ATOM 633 N N . LYS A 1 83 ? -13.966 -16.889 4.761 1.00 88.06 83 LYS A N 1
ATOM 634 C CA . LYS A 1 83 ? -13.750 -18.100 5.563 1.00 88.06 83 LYS A CA 1
ATOM 635 C C . LYS A 1 83 ? -13.312 -17.784 6.989 1.00 88.06 83 LYS A C 1
ATOM 637 O O . LYS A 1 83 ? -13.824 -18.391 7.928 1.00 88.06 83 LYS A O 1
ATOM 642 N N . GLY A 1 84 ? -12.392 -16.838 7.151 1.00 83.25 84 GLY A N 1
ATOM 643 C CA . GLY A 1 84 ? -11.895 -16.385 8.449 1.00 83.25 84 GLY A CA 1
ATOM 644 C C . GLY A 1 84 ? -12.971 -15.710 9.301 1.00 83.25 84 GLY A C 1
ATOM 645 O O . GLY A 1 84 ? -12.949 -15.847 10.519 1.00 83.25 84 GLY A O 1
ATOM 646 N N . SER A 1 85 ? -13.951 -15.054 8.674 1.00 77.25 85 SER A N 1
ATOM 647 C CA . SER A 1 85 ? -15.114 -14.468 9.347 1.00 77.25 85 SER A CA 1
ATOM 648 C C . SER A 1 85 ? -16.275 -15.452 9.561 1.00 77.25 85 SER A C 1
ATOM 650 O O . SER A 1 85 ? -17.335 -15.040 10.027 1.00 77.25 85 SER A O 1
ATOM 652 N N . GLY A 1 86 ? -16.096 -16.743 9.244 1.00 68.50 86 GLY A N 1
ATOM 653 C CA . GLY A 1 86 ? -17.100 -17.800 9.438 1.00 68.50 86 GLY A CA 1
ATOM 654 C C . GLY A 1 86 ? -17.999 -18.097 8.226 1.00 68.50 86 GLY A C 1
ATOM 655 O O . GLY A 1 86 ? -18.904 -18.924 8.316 1.00 68.50 86 GLY A O 1
ATOM 656 N N . GLY A 1 87 ? -17.752 -17.460 7.084 1.00 58.81 87 GLY A N 1
ATOM 657 C CA . GLY A 1 87 ? -18.368 -17.734 5.782 1.00 58.81 87 GLY A CA 1
ATOM 658 C C . GLY A 1 87 ? -17.646 -18.813 4.938 1.00 58.81 87 GLY A C 1
ATOM 659 O O . GLY A 1 87 ? -16.705 -19.457 5.377 1.00 58.81 87 GLY A O 1
ATOM 660 N N . LYS A 1 88 ? -18.093 -19.080 3.701 1.00 51.28 88 LYS A N 1
ATOM 661 C CA . LYS A 1 88 ? -17.482 -19.994 2.694 1.00 51.28 88 LYS A CA 1
ATOM 662 C C . LYS A 1 88 ? -17.469 -19.497 1.205 1.00 51.28 88 LYS A C 1
ATOM 664 O O . LYS A 1 88 ? -18.518 -19.656 0.618 1.00 51.28 88 LYS A O 1
ATOM 669 N N . GLY A 1 89 ? -16.369 -19.008 0.561 1.00 33.81 89 GLY A N 1
ATOM 670 C CA . GLY A 1 89 ? -16.253 -18.644 -0.905 1.00 33.81 89 GLY A CA 1
ATOM 671 C C . GLY A 1 89 ? -15.734 -17.214 -1.297 1.00 33.81 89 GLY A C 1
ATOM 672 O O . GLY A 1 89 ? -15.430 -16.452 -0.393 1.00 33.81 89 GLY A O 1
ATOM 673 N N . LYS A 1 90 ? -15.692 -16.843 -2.612 1.00 37.34 90 LYS A N 1
ATOM 674 C CA . LYS A 1 90 ? -15.116 -15.648 -3.334 1.00 37.34 90 LYS A CA 1
ATOM 675 C C . LYS A 1 90 ? -16.056 -14.525 -3.869 1.00 37.34 90 LYS A C 1
ATOM 677 O O . LYS A 1 90 ? -16.714 -14.732 -4.870 1.00 37.34 90 LYS A O 1
ATOM 682 N N . TYR A 1 91 ? -16.225 -13.357 -3.251 1.00 61.50 91 TYR A N 1
ATOM 683 C CA . TYR A 1 91 ? -17.554 -13.403 -2.654 1.00 61.50 91 TYR A CA 1
ATOM 684 C C . TYR A 1 91 ? -18.176 -12.161 -2.056 1.00 61.50 91 TYR A C 1
ATOM 686 O O . TYR A 1 91 ? -19.373 -12.046 -2.223 1.00 61.50 91 TYR A O 1
ATOM 694 N N . LEU A 1 92 ? -17.476 -11.335 -1.268 1.00 82.88 92 LEU A N 1
ATOM 695 C CA . LEU A 1 92 ? -18.134 -10.722 -0.092 1.00 82.88 92 LEU A CA 1
ATOM 696 C C . LEU A 1 92 ? -19.534 -10.128 -0.369 1.00 82.88 92 LEU A C 1
ATOM 698 O O . LEU A 1 92 ? -20.505 -10.624 0.197 1.00 82.88 92 LEU A O 1
ATOM 702 N N . LYS A 1 93 ? -19.669 -9.183 -1.311 1.00 85.88 93 LYS A N 1
ATOM 703 C CA . LYS A 1 93 ? -20.987 -8.649 -1.714 1.00 85.88 93 LYS A CA 1
ATOM 704 C C . LYS A 1 93 ? -21.871 -9.632 -2.499 1.00 85.88 93 LYS A C 1
ATOM 706 O O . LYS A 1 93 ? -23.082 -9.603 -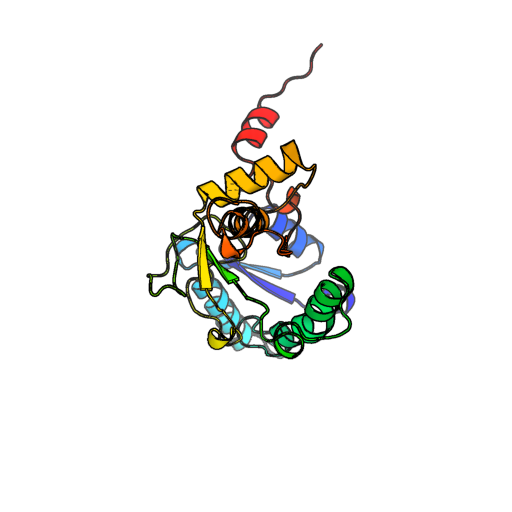2.337 1.00 85.88 93 LYS A O 1
ATOM 711 N N . GLU A 1 94 ? -21.303 -10.524 -3.309 1.00 88.12 94 GLU A N 1
ATOM 712 C CA . GLU A 1 94 ? -22.040 -11.631 -3.950 1.00 88.12 94 GLU A CA 1
ATOM 713 C C . GLU A 1 94 ? -22.623 -12.624 -2.930 1.00 88.12 94 GLU A C 1
ATOM 715 O O . GLU A 1 94 ? -23.525 -13.384 -3.263 1.00 88.12 94 GLU A O 1
ATOM 720 N N . GLN A 1 95 ? -22.122 -12.639 -1.693 1.00 86.62 95 GLN A N 1
ATOM 721 C CA . GLN A 1 95 ? -22.659 -13.493 -0.625 1.00 86.62 95 GLN A CA 1
ATOM 722 C C . GLN A 1 95 ? -23.606 -12.849 0.292 1.00 86.62 95 GLN A C 1
ATOM 724 O O . GLN A 1 95 ? -24.546 -13.469 0.779 1.00 86.62 95 GLN A O 1
ATOM 729 N N . ASN A 1 96 ? -23.236 -11.638 0.625 1.00 88.81 96 ASN A N 1
ATOM 730 C CA . ASN A 1 96 ? -23.989 -10.854 1.517 1.00 88.81 96 ASN A CA 1
ATOM 731 C C . ASN A 1 96 ? -23.953 -9.454 0.924 1.00 88.81 96 ASN A C 1
ATOM 733 O O . ASN A 1 96 ? -22.983 -8.724 1.154 1.00 88.81 96 ASN A O 1
ATOM 737 N N . PRO A 1 97 ? -24.981 -9.091 0.137 1.00 90.81 97 PRO A N 1
ATOM 738 C CA . PRO A 1 97 ? -25.074 -7.756 -0.437 1.00 90.81 97 PRO A CA 1
ATOM 739 C C . PRO A 1 97 ? -25.107 -6.663 0.644 1.00 90.81 97 PRO A C 1
ATOM 741 O O . PRO A 1 97 ? -24.777 -5.515 0.344 1.00 90.81 97 PRO A O 1
ATOM 744 N N . ASP A 1 98 ? -25.403 -7.014 1.904 1.00 90.94 98 ASP A N 1
ATOM 745 C CA . ASP A 1 98 ? -25.380 -6.094 3.045 1.00 90.94 98 ASP A CA 1
ATOM 746 C C . ASP A 1 98 ? -23.961 -5.761 3.532 1.00 90.94 98 ASP A C 1
ATOM 748 O O . ASP A 1 98 ? -23.785 -4.817 4.311 1.00 90.94 98 ASP A O 1
ATOM 752 N N . ILE A 1 99 ? -22.929 -6.496 3.088 1.00 90.50 99 ILE A N 1
ATOM 753 C CA . ILE A 1 99 ? -21.540 -6.158 3.415 1.00 90.50 99 ILE A CA 1
ATOM 754 C C . ILE A 1 99 ? -21.205 -4.785 2.849 1.00 90.50 99 ILE A C 1
ATOM 756 O O . ILE A 1 99 ? -21.374 -4.509 1.657 1.00 90.50 99 ILE A O 1
ATOM 760 N N . LYS A 1 100 ? -20.659 -3.947 3.730 1.00 90.50 100 LYS A N 1
ATOM 761 C CA . LYS A 1 100 ? -20.185 -2.608 3.409 1.00 90.50 100 LYS A CA 1
ATOM 762 C C . LYS A 1 100 ? -18.699 -2.619 3.083 1.00 90.50 100 LYS A C 1
ATOM 764 O O . LYS A 1 100 ? -17.904 -3.168 3.846 1.00 90.50 100 LYS A O 1
ATOM 769 N N . LEU A 1 101 ? -18.340 -2.018 1.952 1.00 91.44 101 LEU A N 1
ATOM 770 C CA . LEU A 1 101 ? -16.958 -1.841 1.517 1.00 91.44 101 LEU A CA 1
ATOM 771 C C . LEU A 1 101 ? -16.568 -0.373 1.657 1.00 91.44 101 LEU A C 1
ATOM 773 O O . LEU A 1 101 ? -17.213 0.507 1.093 1.00 91.44 101 LEU A O 1
ATOM 777 N N . TYR A 1 102 ? -15.494 -0.132 2.403 1.00 91.81 102 TYR A N 1
ATOM 778 C CA . TYR A 1 102 ? -14.985 1.203 2.683 1.00 91.81 102 TYR A CA 1
ATOM 779 C C . TYR A 1 102 ? -13.637 1.388 1.989 1.00 91.81 102 TYR A C 1
ATOM 781 O O . TYR A 1 102 ? -12.684 0.657 2.269 1.00 91.81 102 TYR A O 1
ATOM 789 N N . GLY A 1 103 ? -13.553 2.361 1.084 1.00 92.44 103 GLY A N 1
ATOM 790 C CA . GLY A 1 103 ? -12.280 2.830 0.544 1.00 92.44 103 GLY A CA 1
ATOM 791 C C . GLY A 1 103 ? -11.543 3.668 1.587 1.00 92.44 103 GLY A C 1
ATOM 792 O O . GLY A 1 103 ? -12.179 4.346 2.389 1.00 92.44 103 GLY A O 1
ATOM 793 N N . VAL A 1 104 ? -10.211 3.647 1.585 1.00 94.75 104 VAL A N 1
ATOM 794 C CA . VAL A 1 104 ? -9.397 4.532 2.431 1.00 94.75 104 VAL A CA 1
ATOM 795 C C . VAL A 1 104 ? -8.438 5.306 1.544 1.00 94.75 104 VAL A C 1
ATOM 797 O O . VAL A 1 104 ? -7.694 4.705 0.766 1.00 94.75 104 VAL A O 1
ATOM 800 N N . GLU A 1 105 ? -8.433 6.630 1.672 1.00 96.38 105 GLU A N 1
ATOM 801 C CA . GLU A 1 105 ? -7.526 7.501 0.926 1.00 96.38 105 GLU A CA 1
ATOM 802 C C . GLU A 1 105 ? -6.899 8.594 1.809 1.00 96.38 105 GLU A C 1
ATOM 804 O O . GLU A 1 105 ? -7.449 8.933 2.860 1.00 96.38 105 GLU A O 1
ATOM 809 N N . PRO A 1 106 ? -5.735 9.146 1.420 1.00 97.25 106 PRO A N 1
ATOM 810 C CA . PRO A 1 106 ? -5.137 10.269 2.131 1.00 97.25 106 PRO A CA 1
ATOM 811 C C . PRO A 1 106 ? -5.992 11.530 1.988 1.00 97.25 106 PRO A C 1
ATOM 813 O O . PRO A 1 106 ? -6.364 11.883 0.867 1.00 97.25 106 PRO A O 1
ATOM 816 N N . VAL A 1 107 ? -6.224 12.262 3.081 1.00 96.81 107 VAL A N 1
ATOM 817 C CA . VAL A 1 107 ? -6.874 13.594 3.043 1.00 96.81 107 VAL A CA 1
ATOM 818 C C . VAL A 1 107 ? -6.146 14.529 2.069 1.00 96.81 107 VAL A C 1
ATOM 820 O O . VAL A 1 107 ? -6.761 15.302 1.339 1.00 96.81 107 VAL A O 1
ATOM 823 N N . GLU A 1 108 ? -4.820 14.433 2.017 1.00 97.19 108 GLU A N 1
ATOM 824 C CA . GLU A 1 108 ? -3.954 15.291 1.212 1.00 97.19 108 GLU A CA 1
ATOM 825 C C . GLU A 1 108 ? -3.987 14.954 -0.291 1.00 97.19 108 GLU A C 1
ATOM 827 O O . GLU A 1 108 ? -3.422 15.692 -1.095 1.00 97.19 108 GLU A O 1
ATOM 832 N N . SER A 1 109 ? -4.620 13.841 -0.684 1.00 95.62 109 SER A N 1
ATOM 833 C CA . SER A 1 109 ? -4.723 13.373 -2.075 1.00 95.62 109 SER A CA 1
ATOM 834 C C . SER A 1 109 ? -6.054 12.640 -2.316 1.00 95.62 109 SER A C 1
ATOM 836 O O . SER A 1 109 ? -6.084 11.541 -2.876 1.00 95.62 109 SER A O 1
ATOM 838 N N . ALA A 1 110 ? -7.156 13.238 -1.850 1.00 96.25 110 ALA A N 1
ATOM 839 C CA . ALA A 1 110 ? -8.484 12.623 -1.785 1.00 96.25 110 ALA A CA 1
ATOM 840 C C . ALA A 1 110 ? -9.231 12.616 -3.137 1.00 96.25 110 ALA A C 1
ATOM 842 O O . ALA A 1 110 ? -10.280 13.244 -3.299 1.00 96.25 110 ALA A O 1
ATOM 843 N N . VAL A 1 111 ? -8.650 11.961 -4.145 1.00 96.00 111 VAL A N 1
ATOM 844 C CA . VAL A 1 111 ? -9.160 11.947 -5.527 1.00 96.00 111 VAL A CA 1
ATOM 845 C C . VAL A 1 111 ? -10.504 11.220 -5.645 1.00 96.00 111 VAL A C 1
ATOM 847 O O . VAL A 1 111 ? -11.351 11.659 -6.422 1.00 96.00 111 VAL A O 1
ATOM 850 N N . LEU A 1 112 ? -10.741 10.152 -4.873 1.00 93.12 112 LEU A N 1
ATOM 851 C CA . LEU A 1 112 ? -12.019 9.423 -4.898 1.00 93.12 112 LEU A CA 1
ATOM 852 C C . LEU A 1 112 ? -13.161 10.265 -4.314 1.00 93.12 112 LEU A C 1
ATOM 854 O O . LEU A 1 112 ? -14.309 10.117 -4.722 1.00 93.12 112 LEU A O 1
ATOM 858 N N . SER A 1 113 ? -12.836 11.199 -3.419 1.00 95.38 113 SER A N 1
ATOM 859 C CA . SER A 1 113 ? -13.774 12.174 -2.852 1.00 95.38 113 SER A CA 1
ATOM 860 C C . SER A 1 113 ? -13.907 13.470 -3.673 1.00 95.38 113 SER A C 1
ATOM 862 O O . SER A 1 113 ? -14.446 14.458 -3.177 1.00 95.38 113 SER A O 1
ATOM 864 N N . GLY A 1 114 ? -13.390 13.515 -4.907 1.00 95.44 114 GLY A N 1
ATOM 865 C CA . GLY A 1 114 ? -13.447 14.700 -5.777 1.00 95.44 114 GLY A CA 1
ATOM 866 C C . GLY A 1 114 ? -12.395 15.778 -5.479 1.00 95.44 114 GLY A C 1
ATOM 867 O O . GLY A 1 114 ? -12.434 16.866 -6.059 1.00 95.44 114 GLY A O 1
ATOM 868 N N . GLY A 1 115 ? -11.445 15.494 -4.587 1.00 95.81 115 GLY A N 1
ATOM 869 C CA . GLY A 1 115 ? -10.295 16.346 -4.310 1.00 95.81 115 GLY A CA 1
ATOM 870 C C . GLY A 1 115 ? -9.248 16.325 -5.428 1.00 95.81 115 GLY A C 1
ATOM 871 O O . GLY A 1 115 ? -9.319 15.566 -6.395 1.00 95.81 115 GLY A O 1
ATOM 872 N N . LYS A 1 116 ? -8.231 17.182 -5.290 1.00 94.19 116 LYS A N 1
ATOM 873 C CA . LYS A 1 116 ? -7.080 17.213 -6.203 1.00 94.19 116 LYS A CA 1
ATOM 874 C C . LYS A 1 116 ? -5.987 16.255 -5.716 1.00 94.19 116 LYS A C 1
ATOM 876 O O . LYS A 1 116 ? -5.839 16.085 -4.506 1.00 94.19 116 LYS A O 1
ATOM 881 N N . PRO A 1 117 ? -5.185 15.673 -6.623 1.00 94.38 117 PRO A N 1
ATOM 882 C CA . PRO A 1 117 ? -4.012 14.914 -6.217 1.00 94.38 117 PRO A CA 1
ATOM 883 C C . PRO A 1 117 ? -3.009 15.813 -5.490 1.00 94.38 117 PRO A C 1
ATOM 885 O O . PRO A 1 117 ? -2.755 16.943 -5.916 1.00 94.38 117 PRO A O 1
ATOM 888 N N . GLY A 1 118 ? -2.409 15.290 -4.426 1.00 91.44 118 GLY A N 1
ATOM 889 C CA . GLY A 1 118 ? -1.433 16.008 -3.612 1.00 91.44 118 GLY A CA 1
ATOM 890 C C . GLY A 1 118 ? -0.380 15.086 -3.007 1.00 91.44 118 GLY A C 1
ATOM 891 O O . GLY A 1 118 ? -0.435 13.861 -3.132 1.00 91.44 118 GLY A O 1
ATOM 892 N N . GLN A 1 119 ? 0.639 15.688 -2.394 1.00 91.12 119 GLN A N 1
ATOM 893 C CA . GLN A 1 119 ? 1.701 14.940 -1.726 1.00 91.12 119 GLN A CA 1
ATOM 894 C C . GLN A 1 119 ? 1.234 14.474 -0.346 1.00 91.12 119 GLN A C 1
ATOM 896 O O . GLN A 1 119 ? 0.678 15.250 0.424 1.00 91.12 119 GLN A O 1
ATOM 901 N N . HIS A 1 120 ? 1.513 13.216 -0.018 1.00 94.38 120 HIS A N 1
ATOM 902 C CA . HIS A 1 120 ? 1.187 12.605 1.269 1.00 94.38 120 HIS A CA 1
ATOM 903 C C . HIS A 1 120 ? 2.280 11.608 1.673 1.00 94.38 120 HIS A C 1
ATOM 905 O O . HIS A 1 120 ? 3.121 11.212 0.859 1.00 94.38 120 HIS A O 1
ATOM 911 N N . LYS A 1 121 ? 2.271 11.175 2.937 1.00 94.38 121 LYS A N 1
ATOM 912 C CA . LYS A 1 121 ? 3.283 10.257 3.494 1.00 94.38 121 LYS A CA 1
ATOM 913 C C . LYS A 1 121 ? 2.802 8.804 3.582 1.00 94.38 121 LYS A C 1
ATOM 915 O O . LYS A 1 121 ? 3.601 7.912 3.864 1.00 94.38 121 LYS A O 1
ATOM 920 N N . ILE A 1 122 ? 1.518 8.541 3.317 1.00 95.56 122 ILE A N 1
ATOM 921 C CA . ILE A 1 122 ? 0.922 7.193 3.373 1.00 95.56 122 ILE A CA 1
ATOM 922 C C . ILE A 1 122 ? 1.357 6.335 2.172 1.00 95.56 122 ILE A C 1
ATOM 924 O O . ILE A 1 122 ? 0.644 6.188 1.182 1.00 95.56 122 ILE A O 1
ATOM 928 N N . GLN A 1 123 ? 2.556 5.763 2.244 1.00 92.44 123 GLN A N 1
ATOM 929 C CA . GLN A 1 123 ? 3.113 4.948 1.163 1.00 92.44 123 GLN A CA 1
ATOM 930 C C . GLN A 1 123 ? 2.294 3.668 0.923 1.00 92.44 123 GLN A C 1
ATOM 932 O O . GLN A 1 123 ? 2.220 2.802 1.796 1.00 92.44 123 GLN A O 1
ATOM 937 N N . GLY A 1 124 ? 1.776 3.514 -0.299 1.00 91.50 124 GLY A N 1
ATOM 938 C CA . GLY A 1 124 ? 1.053 2.323 -0.765 1.00 91.50 124 GLY A CA 1
ATOM 939 C C . GLY A 1 124 ? -0.370 2.603 -1.258 1.00 91.50 124 GLY A C 1
ATOM 940 O O . GLY A 1 124 ? -0.890 1.806 -2.028 1.00 91.50 124 GLY A O 1
ATOM 941 N N . ILE A 1 125 ? -0.966 3.733 -0.870 1.00 94.31 125 ILE A N 1
ATOM 942 C CA . ILE A 1 125 ? -2.288 4.198 -1.331 1.00 94.31 125 ILE A CA 1
ATOM 943 C C . ILE A 1 125 ? -2.178 5.619 -1.910 1.00 94.31 125 ILE A C 1
ATOM 945 O O . ILE A 1 125 ? -1.079 6.165 -1.946 1.00 94.31 125 ILE A O 1
ATOM 949 N N . GLY A 1 126 ? -3.285 6.217 -2.371 1.00 92.81 126 GLY A N 1
ATOM 950 C CA . GLY A 1 126 ? -3.316 7.633 -2.772 1.00 92.81 126 GLY A CA 1
ATOM 951 C C . GLY A 1 126 ? -2.540 7.964 -4.051 1.00 92.81 126 GLY A C 1
ATOM 952 O O . GLY A 1 126 ? -1.847 8.972 -4.112 1.00 92.81 126 GLY A O 1
ATOM 953 N N . ALA A 1 127 ? -2.649 7.140 -5.098 1.00 90.00 127 ALA A N 1
ATOM 954 C CA . ALA A 1 127 ? -1.834 7.254 -6.319 1.00 90.00 127 ALA A CA 1
ATOM 955 C C . ALA A 1 127 ? -1.944 8.598 -7.083 1.00 90.00 127 ALA A C 1
ATOM 957 O O . ALA A 1 127 ? -1.154 8.845 -7.996 1.00 90.00 127 ALA A O 1
ATOM 958 N N . GLY A 1 128 ? -2.902 9.460 -6.724 1.00 90.62 128 GLY A N 1
ATOM 959 C CA . GLY A 1 128 ? -3.143 10.755 -7.365 1.00 90.62 128 GLY A CA 1
ATOM 960 C C . GLY A 1 128 ? -3.972 10.667 -8.653 1.00 90.62 128 GLY A C 1
ATOM 961 O O . GLY A 1 128 ? -4.049 11.632 -9.409 1.00 90.62 128 GLY A O 1
ATOM 962 N N . PHE A 1 129 ? -4.570 9.509 -8.917 1.00 92.12 129 PHE A N 1
ATOM 963 C CA . PHE A 1 129 ? -5.534 9.244 -9.982 1.00 92.12 129 PHE A CA 1
ATOM 964 C C . PHE A 1 129 ? -6.362 8.008 -9.600 1.00 92.12 12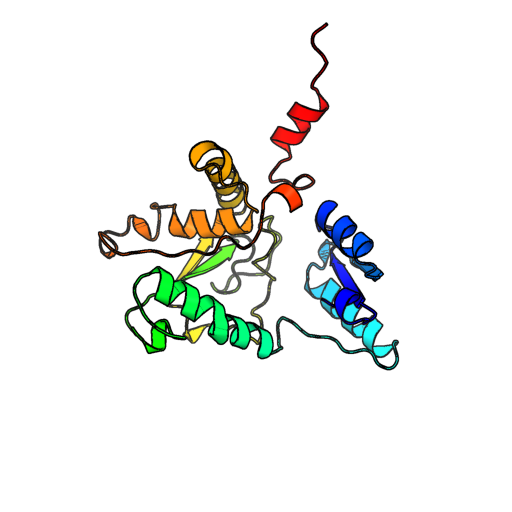9 PHE A C 1
ATOM 966 O O . PHE A 1 129 ? -5.966 7.258 -8.705 1.00 92.12 129 PHE A O 1
ATOM 973 N N . ILE A 1 130 ? -7.492 7.793 -10.276 1.00 93.69 130 ILE A N 1
ATOM 974 C CA . ILE A 1 130 ? -8.330 6.597 -10.111 1.00 93.69 130 ILE A CA 1
ATOM 975 C C . ILE A 1 130 ? -7.762 5.487 -11.016 1.00 93.69 130 ILE A C 1
ATOM 977 O O . ILE A 1 130 ? -7.728 5.691 -12.230 1.00 93.69 130 ILE A O 1
ATOM 981 N N . PRO A 1 131 ? -7.274 4.351 -10.478 1.00 92.19 131 PRO A N 1
ATOM 982 C CA . PRO A 1 131 ? -6.788 3.235 -11.297 1.00 92.19 131 PRO A CA 1
ATOM 983 C C . PRO A 1 131 ? -7.891 2.633 -12.176 1.00 92.19 131 PRO A C 1
ATOM 985 O O . PRO A 1 131 ? -9.005 2.463 -11.684 1.00 92.19 131 PRO A O 1
ATOM 988 N N . GLY A 1 132 ? -7.588 2.217 -13.411 1.00 92.94 132 GLY A N 1
ATOM 989 C CA . GLY A 1 132 ? -8.580 1.591 -14.298 1.00 92.94 132 GLY A CA 1
ATOM 990 C C . GLY A 1 132 ? -9.169 0.278 -13.762 1.00 92.94 132 GLY A C 1
ATOM 991 O O . GLY A 1 132 ? -10.314 -0.056 -14.052 1.00 92.94 132 GLY A O 1
ATOM 992 N N . VAL A 1 133 ? -8.428 -0.447 -12.916 1.00 93.56 133 VAL A N 1
ATOM 993 C CA . VAL A 1 133 ? -8.912 -1.673 -12.245 1.00 93.56 133 VAL A CA 1
ATOM 994 C C . VAL A 1 133 ? -9.781 -1.423 -11.009 1.00 93.56 133 VAL A C 1
ATOM 996 O O . VAL A 1 133 ? -10.329 -2.380 -10.457 1.00 93.56 133 VAL A O 1
ATOM 999 N N . LEU A 1 134 ? -9.886 -0.181 -10.526 1.00 92.94 134 LEU A N 1
ATOM 1000 C CA . LEU A 1 134 ? -10.723 0.137 -9.372 1.00 92.94 134 LEU A CA 1
ATOM 1001 C C . LEU A 1 134 ? -12.177 0.314 -9.820 1.00 92.94 134 LEU A C 1
ATOM 1003 O O . LEU A 1 134 ? -12.513 1.284 -10.491 1.00 92.94 134 LEU A O 1
ATOM 1007 N N . ASN A 1 135 ? -13.054 -0.587 -9.380 1.00 91.94 135 ASN A N 1
ATOM 1008 C CA . ASN A 1 135 ? -14.493 -0.402 -9.523 1.00 91.94 135 ASN A CA 1
ATOM 1009 C C . ASN A 1 135 ? -15.037 0.410 -8.335 1.00 91.94 135 ASN A C 1
ATOM 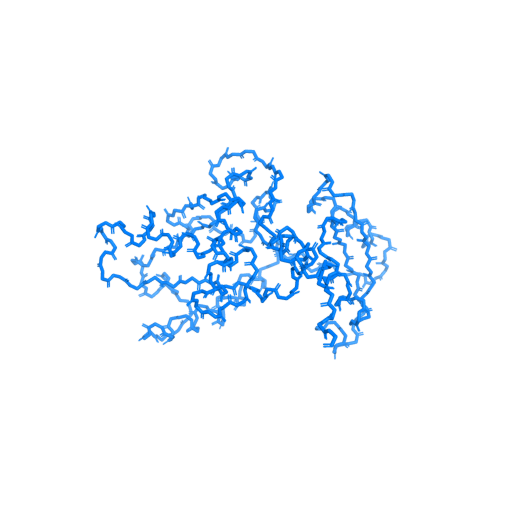1011 O O . ASN A 1 135 ? -15.243 -0.134 -7.249 1.00 91.94 135 ASN A O 1
ATOM 1015 N N . VAL A 1 136 ? -15.241 1.712 -8.549 1.00 91.81 136 VAL A N 1
ATOM 1016 C CA . VAL A 1 136 ? -15.737 2.647 -7.524 1.00 91.81 136 VAL A CA 1
ATOM 1017 C C . VAL A 1 136 ? -17.178 2.361 -7.098 1.00 91.81 136 VAL A C 1
ATOM 1019 O O . VAL A 1 136 ? -17.512 2.616 -5.946 1.00 91.81 136 VAL A O 1
ATOM 1022 N N . ASP A 1 137 ? -17.992 1.751 -7.964 1.00 90.88 137 ASP A N 1
ATOM 1023 C CA . ASP A 1 137 ? -19.401 1.436 -7.678 1.00 90.88 137 ASP A CA 1
ATOM 1024 C C . ASP A 1 137 ? -19.554 0.338 -6.613 1.00 90.88 137 ASP A C 1
ATOM 1026 O O . ASP A 1 137 ? -20.629 0.145 -6.047 1.00 90.88 137 ASP A O 1
ATOM 1030 N N . LEU A 1 138 ? -18.476 -0.401 -6.319 1.00 90.31 138 LEU A N 1
ATOM 1031 C CA . LEU A 1 138 ? -18.459 -1.381 -5.234 1.00 90.31 138 LEU A CA 1
ATOM 1032 C C . LEU A 1 138 ? -18.289 -0.742 -3.852 1.00 90.31 138 LEU A C 1
ATOM 1034 O O . LEU A 1 138 ? -18.564 -1.414 -2.855 1.00 90.31 138 LEU A O 1
ATOM 1038 N N . LEU A 1 139 ? -17.801 0.498 -3.772 1.00 90.06 139 LEU A N 1
ATOM 1039 C CA . LEU A 1 139 ? -17.548 1.178 -2.506 1.00 90.06 139 LEU A CA 1
ATOM 1040 C C . LEU A 1 139 ? -18.843 1.799 -1.977 1.00 90.06 139 LEU A C 1
ATOM 1042 O O . LEU A 1 139 ? -19.500 2.570 -2.668 1.00 90.06 139 LEU A O 1
ATOM 1046 N N . ASP A 1 140 ? -19.187 1.500 -0.727 1.00 92.06 140 ASP A N 1
ATOM 1047 C CA . ASP A 1 140 ? -20.308 2.152 -0.046 1.00 92.06 140 ASP A CA 1
ATOM 1048 C C . ASP A 1 140 ? -19.911 3.543 0.476 1.00 92.06 140 ASP A C 1
ATOM 1050 O O . ASP A 1 140 ? -20.745 4.440 0.557 1.00 92.06 140 ASP A O 1
ATOM 1054 N N . GLU A 1 141 ? -18.641 3.727 0.846 1.00 91.62 141 GLU A N 1
ATOM 1055 C CA . GLU A 1 141 ? -18.100 4.989 1.352 1.00 91.62 141 GLU A CA 1
ATOM 1056 C C . GLU A 1 141 ? -16.579 5.043 1.135 1.00 91.62 141 GLU A C 1
ATOM 1058 O O . GLU A 1 141 ? -15.898 4.016 1.157 1.00 91.62 141 GLU A O 1
ATOM 1063 N N . THR A 1 142 ? -16.028 6.249 0.973 1.00 92.50 142 THR A N 1
ATOM 1064 C CA . THR A 1 142 ? -14.580 6.490 1.046 1.00 92.50 142 THR A CA 1
ATOM 1065 C C . THR A 1 142 ? -14.245 7.282 2.307 1.00 92.50 142 THR A C 1
ATOM 1067 O O . THR A 1 142 ? -14.783 8.362 2.540 1.00 92.50 142 THR A O 1
ATOM 1070 N N . VAL A 1 143 ? -13.330 6.754 3.118 1.00 93.88 143 VAL A N 1
ATOM 1071 C CA . VAL A 1 143 ? -12.843 7.371 4.352 1.00 93.88 143 VAL A CA 1
ATOM 1072 C C . VAL A 1 143 ? -11.505 8.047 4.097 1.00 93.88 143 VAL A C 1
ATOM 1074 O O . VAL A 1 143 ? -10.543 7.421 3.654 1.00 93.88 143 VAL A O 1
ATOM 1077 N N . GLN A 1 144 ? -11.428 9.327 4.443 1.00 95.12 144 GLN A N 1
ATOM 1078 C CA . GLN A 1 144 ? -10.184 10.081 4.381 1.00 95.12 144 GLN A CA 1
ATOM 1079 C C . GLN A 1 144 ? -9.442 10.017 5.721 1.00 95.12 144 GLN A C 1
ATOM 1081 O O . GLN A 1 144 ? -10.045 10.267 6.775 1.00 95.12 144 GLN A O 1
ATOM 1086 N N . ILE A 1 145 ? -8.147 9.704 5.654 1.00 95.62 145 ILE A N 1
ATOM 1087 C CA . ILE A 1 145 ? -7.214 9.610 6.787 1.00 95.62 145 ILE A CA 1
ATOM 1088 C C . ILE A 1 145 ? -5.995 10.486 6.498 1.00 95.62 145 ILE A C 1
ATOM 1090 O O . ILE A 1 145 ? -5.466 10.457 5.387 1.00 95.62 145 ILE A O 1
ATOM 1094 N N . SER A 1 146 ? -5.545 11.282 7.467 1.00 96.56 146 SER A N 1
ATOM 1095 C CA . SER A 1 146 ? -4.343 12.102 7.275 1.00 96.56 146 SER A CA 1
ATOM 1096 C C . SER A 1 146 ? -3.070 11.262 7.400 1.00 96.56 146 SER A C 1
ATOM 1098 O O . SER A 1 146 ? -3.041 10.210 8.048 1.00 96.56 146 SER A O 1
ATOM 1100 N N . SER A 1 147 ? -1.969 11.736 6.817 1.00 96.94 147 SER A N 1
ATOM 1101 C CA . SER A 1 147 ? -0.657 11.107 7.000 1.00 96.94 147 SER A CA 1
ATOM 1102 C C . SER A 1 147 ? -0.252 10.999 8.471 1.00 96.94 147 SER A C 1
ATOM 1104 O O . SER A 1 147 ? 0.371 10.015 8.862 1.00 96.94 147 SER A O 1
ATOM 1106 N N . GLU A 1 148 ? -0.581 12.011 9.272 1.00 96.31 148 GLU A N 1
ATOM 1107 C CA . GLU A 1 148 ? -0.264 12.075 10.701 1.00 96.31 148 GLU A CA 1
ATOM 1108 C C . GLU A 1 148 ? -1.015 10.993 11.479 1.00 96.31 148 GLU A C 1
ATOM 1110 O O . GLU A 1 148 ? -0.383 10.202 12.180 1.00 96.31 148 GLU A O 1
ATOM 1115 N N . GLU A 1 149 ? -2.329 10.882 11.261 1.00 95.12 149 GLU A N 1
ATOM 1116 C CA . GLU A 1 149 ? -3.186 9.874 11.895 1.00 95.12 149 GLU A CA 1
ATOM 1117 C C . GLU A 1 149 ? -2.737 8.447 11.535 1.00 95.12 149 GLU A C 1
ATOM 1119 O O . GLU A 1 149 ? -2.650 7.569 12.400 1.00 95.12 149 GLU A O 1
ATOM 1124 N N . ALA A 1 150 ? -2.376 8.216 10.269 1.00 96.31 150 ALA A N 1
ATOM 1125 C CA . ALA A 1 150 ? -1.863 6.928 9.813 1.00 96.31 150 ALA A CA 1
ATOM 1126 C C . ALA A 1 150 ? -0.528 6.550 10.481 1.00 96.31 150 ALA A C 1
ATOM 1128 O O . ALA A 1 150 ? -0.335 5.399 10.880 1.00 96.31 150 ALA A O 1
ATOM 1129 N N . ILE A 1 151 ? 0.402 7.504 10.612 1.00 97.06 151 ILE A N 1
ATOM 1130 C CA . ILE A 1 151 ? 1.709 7.282 11.250 1.00 97.06 151 ILE A CA 1
ATOM 1131 C C . ILE A 1 151 ? 1.540 7.018 12.747 1.00 97.06 151 ILE A C 1
ATOM 1133 O O . ILE A 1 151 ? 2.136 6.072 13.265 1.00 97.06 151 ILE A O 1
ATOM 1137 N N . GLU A 1 152 ? 0.737 7.825 13.441 1.00 95.81 152 GLU A N 1
ATOM 1138 C CA . GLU A 1 152 ? 0.467 7.648 14.869 1.00 95.81 152 GLU A CA 1
ATOM 1139 C C . GLU A 1 152 ? -0.165 6.280 15.139 1.00 95.81 152 GLU A C 1
ATOM 1141 O O . GLU A 1 152 ? 0.313 5.527 15.989 1.00 95.81 152 GLU A O 1
ATOM 1146 N N . THR A 1 153 ? -1.172 5.905 14.349 1.00 95.62 153 THR A N 1
ATOM 1147 C CA . THR A 1 153 ? -1.846 4.612 14.501 1.00 95.62 153 THR A CA 1
ATOM 1148 C C . THR A 1 153 ? -0.896 3.443 14.241 1.00 95.62 153 THR A C 1
ATOM 1150 O O . THR A 1 153 ? -0.896 2.479 15.004 1.00 95.62 153 THR A O 1
ATOM 1153 N N . ALA A 1 154 ? -0.031 3.522 13.223 1.00 96.69 154 ALA A N 1
ATOM 1154 C CA . ALA A 1 154 ? 0.980 2.489 12.977 1.00 96.69 154 ALA A CA 1
ATOM 1155 C C . ALA A 1 154 ? 1.951 2.319 14.163 1.00 96.69 154 ALA A C 1
ATOM 1157 O O . ALA A 1 154 ? 2.302 1.190 14.508 1.00 96.69 154 ALA A O 1
ATOM 1158 N N . LYS A 1 155 ? 2.348 3.415 14.826 1.00 96.44 155 LYS A N 1
ATOM 1159 C CA . LYS A 1 155 ? 3.171 3.358 16.048 1.00 96.44 155 LYS A CA 1
ATOM 1160 C C . LYS A 1 155 ? 2.411 2.720 17.211 1.00 96.44 155 LYS A C 1
ATOM 1162 O O . LYS A 1 155 ? 2.967 1.880 17.915 1.00 96.44 155 LYS A O 1
ATOM 1167 N N . LEU A 1 156 ? 1.142 3.084 17.399 1.00 95.50 156 LEU A N 1
ATOM 1168 C CA . LEU A 1 156 ? 0.298 2.508 18.448 1.00 95.50 156 LEU A CA 1
ATOM 1169 C C . LEU A 1 156 ? 0.081 1.006 18.255 1.00 95.50 156 LEU A C 1
ATOM 1171 O O . LEU A 1 156 ? 0.128 0.277 19.239 1.00 95.50 156 LEU A O 1
ATOM 1175 N N . LEU A 1 157 ? -0.091 0.532 17.018 1.00 96.56 157 LEU A N 1
ATOM 1176 C CA . LEU A 1 157 ? -0.183 -0.902 16.721 1.00 96.56 157 LEU A CA 1
ATOM 1177 C C . LEU A 1 157 ? 1.070 -1.662 17.172 1.00 96.56 157 LEU A C 1
ATOM 1179 O O . LEU A 1 157 ? 0.953 -2.727 17.773 1.00 96.56 157 LEU A O 1
ATOM 1183 N N . ALA A 1 158 ? 2.262 -1.104 16.953 1.00 97.19 158 ALA A N 1
ATOM 1184 C CA . ALA A 1 158 ? 3.497 -1.724 17.425 1.00 97.19 158 ALA A CA 1
ATOM 1185 C C . ALA A 1 158 ? 3.575 -1.742 18.961 1.00 97.19 158 ALA A C 1
ATOM 1187 O O . ALA A 1 158 ? 3.891 -2.772 19.548 1.00 97.19 158 ALA A O 1
ATOM 1188 N N . LEU A 1 159 ? 3.254 -0.618 19.609 1.00 96.62 159 LEU A N 1
ATOM 1189 C CA . LEU A 1 159 ? 3.404 -0.453 21.059 1.00 96.62 159 LEU A CA 1
ATOM 1190 C C . LEU A 1 159 ? 2.332 -1.172 21.887 1.00 96.62 159 LEU A C 1
ATOM 1192 O O . LEU A 1 159 ? 2.622 -1.614 22.994 1.00 96.62 159 LEU A O 1
ATOM 1196 N N . LYS A 1 160 ? 1.093 -1.243 21.390 1.00 95.94 160 LYS A N 1
ATOM 1197 C CA . LYS A 1 160 ? -0.057 -1.776 22.140 1.00 95.94 160 LYS A CA 1
ATOM 1198 C C . LYS A 1 160 ? -0.440 -3.188 21.726 1.00 95.94 160 LYS A C 1
ATOM 1200 O O . LYS A 1 160 ? -0.837 -3.968 22.580 1.00 95.94 160 LYS A O 1
ATOM 1205 N N . GLU A 1 161 ? -0.286 -3.514 20.445 1.00 95.69 161 GLU A N 1
ATOM 1206 C CA . GLU A 1 161 ? -0.720 -4.801 19.888 1.00 95.69 161 GLU A CA 1
ATOM 1207 C C . GLU A 1 161 ? 0.463 -5.708 19.505 1.00 95.69 161 GLU A C 1
ATOM 1209 O O . GLU A 1 161 ? 0.262 -6.841 19.078 1.00 95.69 161 GLU A O 1
ATOM 1214 N N . GLY A 1 162 ? 1.709 -5.221 19.607 1.00 97.44 162 GLY A N 1
ATOM 1215 C CA . GLY A 1 162 ? 2.893 -5.951 19.141 1.00 97.44 162 GLY A CA 1
ATOM 1216 C C . GLY A 1 162 ? 2.954 -6.110 17.615 1.00 97.44 162 GLY A C 1
ATOM 1217 O O . GLY A 1 162 ? 3.678 -6.964 17.104 1.00 97.44 162 GLY A O 1
ATOM 1218 N N . LEU A 1 163 ? 2.193 -5.303 16.868 1.00 97.81 163 LEU A N 1
ATOM 1219 C CA . LEU A 1 163 ? 2.070 -5.393 15.414 1.00 97.81 163 LEU A CA 1
ATOM 1220 C C . LEU A 1 163 ? 2.936 -4.334 14.724 1.00 97.81 163 LEU A C 1
ATOM 1222 O O . LEU A 1 163 ? 2.521 -3.192 14.524 1.00 97.81 163 LEU A O 1
ATOM 1226 N N . LEU A 1 164 ? 4.141 -4.724 14.307 1.00 98.19 164 LEU A N 1
ATOM 1227 C CA . LEU A 1 164 ? 5.050 -3.849 13.565 1.00 98.19 164 LEU A CA 1
ATOM 1228 C C . LEU A 1 164 ? 4.634 -3.740 12.087 1.00 98.19 164 LEU A C 1
ATOM 1230 O O . LEU A 1 164 ? 4.956 -4.599 11.266 1.00 98.19 164 LEU A O 1
ATOM 1234 N N . VAL A 1 165 ? 3.930 -2.669 11.719 1.00 98.12 165 VAL A N 1
ATOM 1235 C CA . VAL A 1 165 ? 3.304 -2.525 10.391 1.00 98.12 165 VAL A CA 1
ATOM 1236 C C . VAL A 1 165 ? 3.702 -1.242 9.658 1.00 98.12 165 VAL A C 1
ATOM 1238 O O . VAL A 1 165 ? 4.239 -0.307 10.246 1.00 98.12 165 VAL A O 1
ATOM 1241 N N . GLY A 1 166 ? 3.458 -1.198 8.345 1.00 97.56 166 GLY A N 1
ATOM 1242 C CA . GLY A 1 166 ? 3.662 0.001 7.527 1.00 97.56 166 GLY A CA 1
ATOM 1243 C C . GLY A 1 166 ? 2.590 1.086 7.714 1.00 97.56 166 GLY A C 1
ATOM 1244 O O . GLY A 1 166 ? 1.523 0.855 8.279 1.00 97.56 166 GLY A O 1
ATOM 1245 N N . ILE A 1 167 ? 2.847 2.277 7.158 1.00 97.19 167 ILE A N 1
ATOM 1246 C CA . ILE A 1 167 ? 1.975 3.462 7.308 1.00 97.19 167 ILE A CA 1
ATOM 1247 C C . ILE A 1 167 ? 0.563 3.224 6.738 1.00 97.19 167 ILE A C 1
ATOM 1249 O O . ILE A 1 167 ? -0.417 3.665 7.326 1.00 97.19 167 ILE A O 1
ATOM 1253 N N . SER A 1 168 ? 0.424 2.502 5.619 1.00 97.00 168 SER A N 1
ATOM 1254 C CA . SER A 1 168 ? -0.894 2.187 5.045 1.00 97.00 168 SER A CA 1
ATOM 1255 C C . SER A 1 168 ? -1.715 1.233 5.917 1.00 97.00 168 SER A C 1
ATOM 1257 O O . SER A 1 168 ? -2.932 1.376 5.971 1.00 97.00 168 SER A O 1
ATOM 1259 N N . SER A 1 169 ? -1.072 0.314 6.646 1.00 97.31 169 SER A N 1
ATOM 1260 C CA . SER A 1 169 ? -1.736 -0.482 7.684 1.00 97.31 169 SER A CA 1
ATOM 1261 C C . SER A 1 169 ? -2.231 0.417 8.813 1.00 97.31 169 SER A C 1
ATOM 1263 O O . SER A 1 169 ? -3.354 0.253 9.267 1.00 97.31 169 SER A O 1
ATOM 1265 N N . GLY A 1 170 ? -1.432 1.415 9.208 1.00 96.25 170 GLY A N 1
ATOM 1266 C CA . GLY A 1 170 ? -1.850 2.460 10.140 1.00 96.25 170 GLY A CA 1
ATOM 1267 C C . GLY A 1 170 ? -3.052 3.262 9.641 1.00 96.25 170 GLY A C 1
ATOM 1268 O O . GLY A 1 170 ? -3.948 3.529 10.424 1.00 96.25 170 GLY A O 1
ATOM 1269 N N . ALA A 1 171 ? -3.140 3.575 8.345 1.00 96.25 171 ALA A N 1
ATOM 1270 C CA . ALA A 1 171 ? -4.311 4.242 7.766 1.00 96.25 171 ALA A CA 1
ATOM 1271 C C . ALA A 1 171 ? -5.558 3.341 7.750 1.00 96.25 171 ALA A C 1
ATOM 1273 O O . ALA A 1 171 ? -6.647 3.776 8.115 1.00 96.25 171 ALA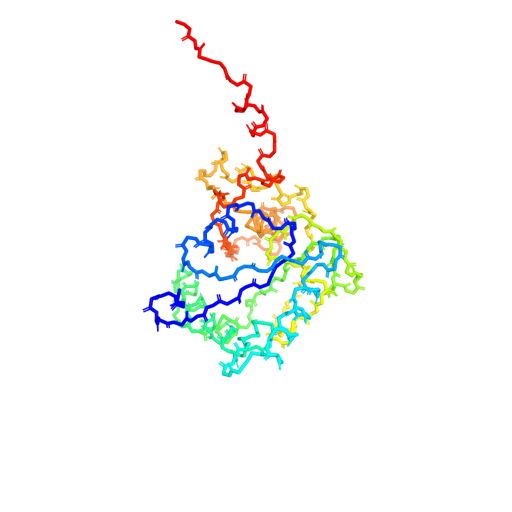 A O 1
ATOM 1274 N N . ALA A 1 172 ? -5.403 2.073 7.362 1.00 94.25 172 ALA A N 1
ATOM 1275 C CA . ALA A 1 172 ? -6.486 1.091 7.357 1.00 94.25 172 ALA A CA 1
ATOM 1276 C C . ALA A 1 172 ? -6.971 0.771 8.783 1.00 94.25 172 ALA A C 1
ATOM 1278 O O . ALA A 1 172 ? -8.167 0.589 9.016 1.00 94.25 172 ALA A O 1
ATOM 1279 N N . ALA A 1 173 ? -6.049 0.752 9.747 1.00 93.38 173 ALA A N 1
ATOM 1280 C CA . ALA A 1 173 ? -6.348 0.699 11.166 1.00 93.38 173 ALA A CA 1
ATOM 1281 C C . ALA A 1 173 ? -6.957 2.005 11.659 1.00 93.38 173 ALA A C 1
ATOM 1283 O O . ALA A 1 173 ? -7.885 1.950 12.431 1.00 93.38 173 ALA A O 1
ATOM 1284 N N . ALA A 1 174 ? -6.532 3.184 11.227 1.00 90.69 174 ALA A N 1
ATOM 1285 C CA . ALA A 1 174 ? -7.196 4.417 11.631 1.00 90.69 174 ALA A CA 1
ATOM 1286 C C . ALA A 1 174 ? -8.645 4.415 11.124 1.00 90.69 174 ALA A C 1
ATOM 1288 O O . ALA A 1 174 ? -9.569 4.619 11.896 1.00 90.69 174 ALA A O 1
ATOM 1289 N N . ALA A 1 175 ? -8.890 4.020 9.876 1.00 87.25 175 ALA A N 1
ATOM 1290 C CA . ALA A 1 175 ? -10.250 3.865 9.365 1.00 87.25 175 ALA A CA 1
ATOM 1291 C C . ALA A 1 175 ? -11.084 2.820 10.149 1.00 87.25 175 ALA A C 1
ATOM 1293 O O . ALA A 1 175 ? -12.277 3.036 10.371 1.00 87.25 175 ALA A O 1
ATOM 1294 N N . ALA A 1 176 ? -10.468 1.711 10.588 1.00 80.62 176 ALA A N 1
ATOM 1295 C CA . ALA A 1 176 ? -11.136 0.614 11.304 1.00 80.62 176 ALA A CA 1
ATOM 1296 C C . ALA A 1 176 ? -11.142 0.762 12.847 1.00 80.62 176 ALA A C 1
ATOM 1298 O O . ALA A 1 176 ? -12.200 0.789 13.472 1.00 80.62 176 ALA A O 1
ATOM 1299 N N . ALA A 1 177 ? -9.953 0.836 13.450 1.00 65.81 177 ALA A N 1
ATOM 1300 C CA . ALA A 1 177 ? -9.609 1.006 14.866 1.00 65.81 177 ALA A CA 1
ATOM 1301 C C . ALA A 1 177 ? -9.766 2.440 15.398 1.00 65.81 177 ALA A C 1
ATOM 1303 O O . ALA A 1 177 ? -10.049 2.587 16.589 1.00 65.81 177 ALA A O 1
ATOM 1304 N N . ALA A 1 178 ? -9.777 3.489 14.560 1.00 49.00 178 ALA A N 1
ATOM 1305 C CA . ALA A 1 178 ? -10.606 4.650 14.891 1.00 49.00 178 ALA A CA 1
ATOM 1306 C C . ALA A 1 178 ? -12.067 4.283 14.598 1.00 49.00 178 ALA A C 1
ATOM 1308 O O . ALA A 1 178 ? -12.772 4.838 13.759 1.00 49.00 178 ALA A O 1
ATOM 1309 N N . ALA A 1 179 ? -12.579 3.420 15.458 1.00 38.81 179 ALA A N 1
ATOM 1310 C CA . ALA A 1 179 ? -13.581 3.794 16.423 1.00 38.81 179 ALA A CA 1
ATOM 1311 C C . ALA A 1 179 ? -14.087 5.267 16.296 1.00 38.81 179 ALA A C 1
ATOM 1313 O O . ALA A 1 179 ? -15.281 5.436 16.261 1.00 38.81 179 ALA A O 1
ATOM 1314 N N . ILE A 1 180 ? -13.318 6.348 16.093 1.00 45.12 180 ILE A N 1
ATOM 1315 C CA . ILE A 1 180 ? -13.906 7.692 15.839 1.00 45.12 180 ILE A CA 1
ATOM 1316 C C . ILE A 1 180 ? -14.812 7.789 14.572 1.00 45.12 180 ILE A C 1
ATOM 1318 O O . ILE A 1 180 ? -15.684 8.654 14.565 1.00 45.12 180 ILE A O 1
ATOM 1322 N N . LYS A 1 181 ? -14.710 6.906 13.554 1.00 63.66 181 LYS A N 1
ATOM 1323 C CA . LYS A 1 181 ? -15.591 6.940 12.359 1.00 63.66 181 LYS A CA 1
ATOM 1324 C C . LYS A 1 181 ? -16.432 5.684 12.117 1.00 63.66 181 LYS A C 1
ATOM 1326 O O . LYS A 1 181 ? -17.642 5.817 12.206 1.00 63.66 181 LYS A O 1
ATOM 1331 N N . ILE A 1 182 ? -15.886 4.505 11.782 1.00 77.94 182 ILE A N 1
ATOM 1332 C CA . ILE A 1 182 ? -16.745 3.354 11.397 1.00 77.94 182 ILE A CA 1
ATOM 1333 C C . ILE A 1 182 ? -17.166 2.521 12.612 1.00 77.94 182 ILE A C 1
ATOM 1335 O O . ILE A 1 182 ? -18.349 2.240 12.762 1.00 77.94 182 ILE A O 1
ATOM 1339 N N . ALA A 1 183 ? -16.249 2.123 13.499 1.00 84.75 183 ALA A N 1
ATOM 1340 C CA . ALA A 1 183 ? -16.599 1.195 14.581 1.00 84.75 183 ALA A CA 1
ATOM 1341 C C . ALA A 1 183 ? -17.387 1.828 15.755 1.00 84.75 183 ALA A C 1
ATOM 1343 O O . ALA A 1 183 ? -18.165 1.110 16.377 1.00 84.75 183 ALA A O 1
ATOM 1344 N N . LYS A 1 184 ? -17.254 3.139 16.069 1.00 84.75 184 LYS A N 1
ATOM 1345 C CA . LYS A 1 184 ? -18.129 3.808 17.079 1.00 84.75 184 LYS A CA 1
ATOM 1346 C C . LYS A 1 184 ? -19.434 4.348 16.492 1.00 84.75 184 LYS A C 1
ATOM 1348 O O . LYS A 1 184 ? -20.215 4.927 17.244 1.00 84.75 184 LYS A O 1
ATOM 1353 N N . ARG A 1 185 ? -19.693 4.202 15.187 1.00 87.81 185 ARG A N 1
ATOM 1354 C CA . ARG A 1 185 ? -21.024 4.500 14.638 1.00 87.81 185 ARG A CA 1
ATOM 1355 C C . ARG A 1 185 ? -22.049 3.620 15.362 1.00 87.81 185 ARG A C 1
ATOM 1357 O O . ARG A 1 185 ? -21.856 2.401 15.365 1.00 87.81 185 ARG A O 1
ATOM 1364 N N . PRO A 1 186 ? -23.100 4.184 15.984 1.00 90.19 186 PRO A N 1
ATOM 1365 C CA . PRO A 1 186 ? -24.087 3.399 16.723 1.00 90.19 186 PRO A CA 1
ATOM 1366 C C . PRO A 1 186 ? -24.679 2.246 15.902 1.00 90.19 186 PRO A C 1
ATOM 1368 O O . PRO A 1 186 ? -24.868 1.147 16.416 1.00 90.19 186 PRO A O 1
ATOM 1371 N N . GLU A 1 187 ? -24.886 2.458 14.601 1.00 89.25 187 GLU A N 1
ATOM 1372 C CA . GLU A 1 187 ? -25.396 1.463 13.654 1.00 89.25 187 GLU A CA 1
ATOM 1373 C C . GLU A 1 187 ? -24.440 0.289 13.382 1.00 89.25 187 GLU A C 1
ATOM 1375 O O . GLU A 1 187 ? -24.829 -0.684 12.733 1.00 89.25 187 GLU A O 1
ATOM 1380 N N . ASN A 1 188 ? -23.192 0.366 13.848 1.00 89.94 188 ASN A N 1
ATOM 1381 C CA . ASN A 1 188 ? -22.183 -0.682 13.713 1.00 89.94 188 ASN A CA 1
ATOM 1382 C C . ASN A 1 188 ? -21.903 -1.424 15.028 1.00 89.94 188 ASN A C 1
ATOM 1384 O O . ASN A 1 188 ? -21.049 -2.312 15.048 1.00 89.94 188 ASN A O 1
ATOM 1388 N N . ALA A 1 189 ? -22.641 -1.127 16.103 1.00 90.12 189 ALA A N 1
ATOM 1389 C CA . ALA A 1 189 ? -22.552 -1.884 17.347 1.00 90.12 189 ALA A CA 1
ATOM 1390 C C . ALA A 1 189 ? -22.791 -3.388 17.099 1.00 90.12 189 ALA A C 1
ATOM 1392 O O . ALA A 1 189 ? -23.767 -3.783 16.464 1.00 90.12 189 ALA A O 1
ATOM 1393 N N . GLY A 1 190 ? -21.871 -4.230 17.583 1.00 88.00 190 GLY A N 1
ATOM 1394 C CA . GLY A 1 190 ? -21.933 -5.689 17.428 1.00 88.00 190 GLY A CA 1
ATOM 1395 C C . GLY A 1 190 ? -21.545 -6.226 16.044 1.00 88.00 190 GLY A C 1
ATOM 1396 O O . GLY A 1 190 ? -21.534 -7.442 15.859 1.00 88.00 190 GLY A O 1
ATOM 1397 N N . LYS A 1 191 ? -21.202 -5.366 15.074 1.00 90.31 191 LYS A N 1
ATOM 1398 C CA . LYS A 1 191 ? -20.721 -5.816 13.760 1.00 90.31 191 LYS A CA 1
ATOM 1399 C C . LYS A 1 191 ? -19.249 -6.216 13.805 1.00 90.31 191 LYS A C 1
ATOM 1401 O O . LYS A 1 191 ? -18.448 -5.645 14.541 1.00 90.31 191 LYS A O 1
ATOM 1406 N N . LEU A 1 192 ? -18.887 -7.160 12.940 1.00 89.62 192 LEU A N 1
ATOM 1407 C CA . LEU A 1 192 ? -17.500 -7.517 12.668 1.00 89.62 192 LEU A CA 1
ATOM 1408 C C . LEU A 1 192 ? -16.935 -6.610 11.570 1.00 89.62 192 LEU A C 1
ATOM 1410 O O . LEU A 1 192 ? -17.489 -6.539 10.474 1.00 89.62 192 LEU A O 1
ATOM 1414 N N . ILE A 1 193 ? -15.809 -5.959 11.857 1.00 89.38 193 ILE A N 1
ATOM 1415 C CA . ILE A 1 193 ? -15.052 -5.164 10.888 1.00 89.38 193 ILE A CA 1
ATOM 1416 C C . ILE A 1 193 ? -13.739 -5.887 10.612 1.00 89.38 193 ILE A C 1
ATOM 1418 O O . ILE A 1 193 ? -12.995 -6.213 11.535 1.00 89.38 193 ILE A O 1
ATOM 1422 N N . VAL A 1 194 ? -13.455 -6.116 9.333 1.00 91.62 194 VAL A N 1
ATOM 1423 C CA . VAL A 1 194 ? -12.188 -6.686 8.870 1.00 91.62 194 VAL A CA 1
ATOM 1424 C C . VAL A 1 194 ? -11.435 -5.614 8.096 1.00 91.62 194 VAL A C 1
ATOM 1426 O O . VAL A 1 194 ? -12.020 -4.908 7.277 1.00 91.62 194 VAL A O 1
ATOM 1429 N N . THR A 1 195 ? -10.135 -5.497 8.350 1.00 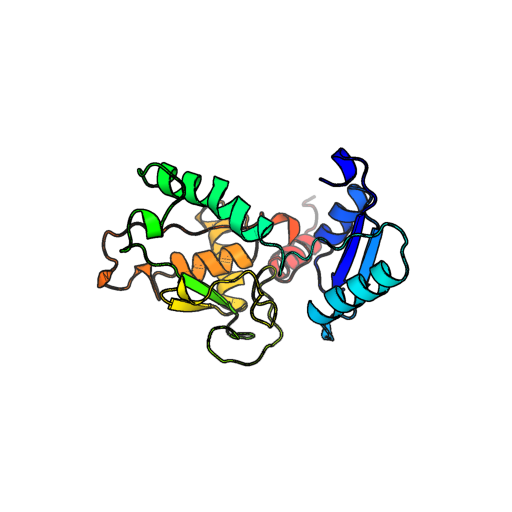92.38 195 THR A N 1
ATOM 1430 C CA . THR A 1 195 ? -9.243 -4.572 7.645 1.00 92.38 195 THR A CA 1
ATOM 1431 C C . THR A 1 195 ? -7.966 -5.292 7.223 1.00 92.38 195 THR A C 1
ATOM 1433 O O . THR A 1 195 ? -7.605 -6.320 7.798 1.00 92.38 195 THR A O 1
ATOM 1436 N N . VAL A 1 196 ? -7.286 -4.770 6.203 1.00 92.75 196 VAL A N 1
ATOM 1437 C CA . VAL A 1 196 ? -6.050 -5.351 5.666 1.00 92.75 196 VAL A CA 1
ATOM 1438 C C . VAL A 1 196 ? -4.865 -4.520 6.129 1.00 92.75 196 VAL A C 1
ATOM 1440 O O . VAL A 1 196 ? -4.845 -3.308 5.932 1.00 92.75 196 VAL A O 1
ATOM 1443 N N . PHE A 1 197 ? -3.848 -5.180 6.681 1.00 97.19 197 PHE A N 1
ATOM 1444 C CA . PHE A 1 197 ? -2.540 -4.585 6.958 1.00 97.19 197 PHE A CA 1
ATOM 1445 C C . PHE A 1 197 ? -1.571 -4.975 5.836 1.00 97.19 197 PHE A C 1
ATOM 1447 O O . PHE A 1 197 ? -1.066 -6.097 5.838 1.00 97.19 197 PHE A O 1
ATOM 1454 N N . PRO A 1 198 ? -1.327 -4.099 4.837 1.00 96.56 198 PRO A N 1
ATOM 1455 C CA . PRO A 1 198 ? -0.722 -4.531 3.576 1.00 96.56 198 PRO A CA 1
ATOM 1456 C C . PRO A 1 198 ? 0.767 -4.878 3.672 1.00 96.56 198 PRO A C 1
ATOM 1458 O O . PRO A 1 198 ? 1.315 -5.506 2.765 1.00 96.56 198 PRO A O 1
ATOM 1461 N N . SER A 1 199 ? 1.462 -4.410 4.711 1.00 97.19 199 SER A N 1
ATOM 1462 C CA . SER A 1 199 ? 2.913 -4.556 4.803 1.00 97.19 199 SER A CA 1
ATOM 1463 C C . SER A 1 199 ? 3.453 -4.533 6.231 1.00 97.19 199 SER A C 1
ATOM 1465 O O . SER A 1 199 ? 2.900 -3.906 7.138 1.00 97.19 199 SER A O 1
ATOM 1467 N N . PHE A 1 200 ? 4.599 -5.197 6.385 1.00 98.00 200 PHE A N 1
ATOM 1468 C CA . PHE A 1 200 ? 5.393 -5.234 7.608 1.00 98.00 200 PHE A CA 1
ATOM 1469 C C . PHE A 1 200 ? 6.253 -3.971 7.779 1.00 98.00 200 PHE A C 1
ATOM 1471 O O . PHE A 1 200 ? 6.762 -3.421 6.794 1.00 98.00 200 PHE A O 1
ATOM 1478 N N . GLY A 1 201 ? 6.411 -3.515 9.025 1.00 96.56 201 GLY A N 1
ATOM 1479 C CA . GLY A 1 201 ? 6.970 -2.202 9.362 1.00 96.56 201 GLY A CA 1
ATOM 1480 C C . GLY A 1 201 ? 8.474 -2.046 9.126 1.00 96.56 201 GLY A C 1
ATOM 1481 O O . GLY A 1 201 ? 8.905 -0.956 8.763 1.00 96.56 201 GLY A O 1
ATOM 1482 N N . GLU A 1 202 ? 9.277 -3.111 9.207 1.00 95.88 202 GLU A N 1
ATOM 1483 C CA . GLU A 1 202 ? 10.739 -3.020 9.003 1.00 95.88 202 GLU A CA 1
ATOM 1484 C C . GLU A 1 202 ? 11.142 -2.443 7.635 1.00 95.88 202 GLU A C 1
ATOM 1486 O O . GLU A 1 202 ? 12.174 -1.793 7.495 1.00 95.88 202 GLU A O 1
ATOM 1491 N N . ARG A 1 203 ? 10.297 -2.584 6.606 1.00 94.44 203 ARG A N 1
ATOM 1492 C CA . ARG A 1 203 ? 10.555 -2.010 5.269 1.00 94.44 203 ARG A CA 1
ATOM 1493 C C . ARG A 1 203 ? 10.516 -0.470 5.239 1.00 94.44 203 ARG A C 1
ATOM 1495 O O . ARG A 1 203 ? 10.732 0.145 4.190 1.00 94.44 203 ARG A O 1
ATOM 1502 N N . TYR A 1 204 ? 10.182 0.151 6.364 1.00 95.12 204 TYR A N 1
ATOM 1503 C CA . TYR A 1 204 ? 9.946 1.580 6.499 1.00 95.12 204 TYR A CA 1
ATOM 1504 C C . TYR A 1 204 ? 10.921 2.255 7.473 1.00 95.12 204 TYR A C 1
ATOM 1506 O O . TYR A 1 204 ? 10.713 3.433 7.760 1.00 95.12 204 TYR A O 1
ATOM 1514 N N . LEU A 1 205 ? 11.971 1.571 7.950 1.00 95.00 205 LEU A N 1
ATOM 1515 C CA . LEU A 1 205 ? 12.932 2.103 8.933 1.00 95.00 205 LEU A CA 1
ATOM 1516 C C . LEU A 1 205 ? 13.601 3.420 8.498 1.00 95.00 205 LEU A C 1
ATOM 1518 O O . LEU A 1 205 ? 13.823 4.297 9.328 1.00 95.00 205 LEU A O 1
ATOM 1522 N N . SER A 1 206 ? 13.855 3.617 7.199 1.00 93.38 206 SER A N 1
ATOM 1523 C CA . SER A 1 206 ? 14.380 4.887 6.664 1.00 93.38 206 SER A CA 1
ATOM 1524 C C . SER A 1 206 ? 13.322 5.968 6.393 1.00 93.38 206 SER A C 1
ATOM 1526 O O . SER A 1 206 ? 13.653 7.037 5.882 1.00 93.38 206 SER A O 1
ATOM 1528 N N . SER A 1 207 ? 12.046 5.702 6.678 1.00 93.19 207 SER A N 1
ATOM 1529 C CA . SER A 1 207 ? 10.942 6.632 6.420 1.00 93.19 207 SER A CA 1
ATOM 1530 C C . SER A 1 207 ? 10.541 7.439 7.658 1.00 93.19 207 SER A C 1
ATOM 1532 O O . SER A 1 207 ? 10.915 7.123 8.786 1.00 93.19 207 SER A O 1
ATOM 1534 N N . VAL A 1 208 ? 9.662 8.421 7.439 1.00 94.44 208 VAL A N 1
ATOM 1535 C CA . VAL A 1 208 ? 9.028 9.248 8.483 1.00 94.44 208 VAL A CA 1
ATOM 1536 C C . VAL A 1 208 ? 8.347 8.447 9.602 1.00 94.44 208 VAL A C 1
ATOM 1538 O O . VAL A 1 208 ? 8.167 8.967 10.699 1.00 94.44 208 VAL A O 1
ATOM 1541 N N . LEU A 1 209 ? 7.974 7.183 9.358 1.00 96.12 209 LEU A N 1
ATOM 1542 C CA . LEU A 1 209 ? 7.353 6.330 10.375 1.00 96.12 209 LEU A CA 1
ATOM 1543 C C . LEU A 1 209 ? 8.273 6.124 11.587 1.00 96.12 209 LEU A C 1
ATOM 1545 O O . LEU A 1 209 ? 7.801 6.162 12.722 1.00 96.12 209 LEU A O 1
ATOM 1549 N N . PHE A 1 210 ? 9.577 5.961 11.351 1.00 95.94 210 PHE A N 1
ATOM 1550 C CA . PHE A 1 210 ? 10.566 5.665 12.390 1.00 95.94 210 PHE A CA 1
ATOM 1551 C C . PHE A 1 210 ? 11.520 6.825 12.662 1.00 95.94 210 PHE A C 1
ATOM 1553 O O . PHE A 1 210 ? 12.448 6.654 13.436 1.00 95.94 210 PHE A O 1
ATOM 1560 N N . GLU A 1 211 ? 11.302 8.010 12.090 1.00 93.75 211 GLU A N 1
ATOM 1561 C CA . GLU A 1 211 ? 12.237 9.139 12.201 1.00 93.75 211 GLU A CA 1
ATOM 1562 C C . GLU A 1 211 ? 12.594 9.493 13.656 1.00 93.75 211 GLU A C 1
ATOM 1564 O O . GLU A 1 211 ? 13.768 9.663 13.980 1.00 93.75 211 GLU A O 1
ATOM 1569 N N . SER A 1 212 ? 11.603 9.519 14.555 1.00 91.25 212 SER A N 1
ATOM 1570 C CA . SER A 1 212 ? 11.834 9.773 15.984 1.00 91.25 212 SER A CA 1
ATOM 1571 C C . SER A 1 212 ? 12.652 8.665 16.656 1.00 91.25 212 SER A C 1
ATOM 1573 O O . SER A 1 212 ? 13.586 8.960 17.391 1.00 91.25 212 SER A O 1
ATOM 1575 N N . VAL A 1 213 ? 12.328 7.401 16.363 1.00 94.38 213 VAL A N 1
ATOM 1576 C CA . VAL A 1 213 ? 12.997 6.218 16.936 1.00 94.38 213 VAL A CA 1
ATOM 1577 C C . VAL A 1 213 ? 14.419 6.088 16.401 1.00 94.38 213 VAL A C 1
ATOM 1579 O O . VAL A 1 213 ? 15.344 5.794 17.145 1.00 94.38 213 VAL A O 1
ATOM 1582 N N . LYS A 1 214 ? 14.615 6.363 15.111 1.00 94.56 214 LYS A N 1
ATOM 1583 C CA . LYS A 1 214 ? 15.926 6.377 14.474 1.00 94.56 214 LYS A CA 1
ATOM 1584 C C . LYS A 1 214 ? 16.830 7.420 15.122 1.00 94.56 214 LYS A C 1
ATOM 1586 O O . LYS A 1 214 ? 17.963 7.106 15.454 1.00 94.56 214 LYS A O 1
ATOM 1591 N N . LYS A 1 215 ? 16.323 8.639 15.341 1.00 95.00 215 LYS A N 1
ATOM 1592 C CA . LYS A 1 215 ? 17.089 9.694 16.014 1.00 95.00 215 LYS A CA 1
ATOM 1593 C C . LYS A 1 215 ? 17.500 9.274 17.424 1.00 95.00 215 LYS A C 1
ATOM 1595 O O . LYS A 1 215 ? 18.608 9.582 17.837 1.00 95.00 215 LYS A O 1
ATOM 1600 N N . GLU A 1 216 ? 16.626 8.605 18.163 1.00 95.94 216 GLU A N 1
ATOM 1601 C CA . GLU A 1 216 ? 16.965 8.066 19.480 1.00 95.94 216 GLU A CA 1
ATOM 1602 C C . GLU A 1 216 ? 18.059 6.993 19.379 1.00 95.94 216 GLU A C 1
ATOM 1604 O O . GLU A 1 216 ? 19.095 7.128 20.024 1.00 95.94 216 GLU A O 1
ATOM 1609 N N . ALA A 1 217 ? 17.879 6.005 18.496 1.00 96.50 217 ALA A N 1
ATOM 1610 C CA . ALA A 1 217 ? 18.822 4.909 18.281 1.00 96.50 217 ALA A CA 1
ATOM 1611 C C . ALA A 1 217 ? 20.221 5.387 17.850 1.00 96.50 217 ALA A C 1
ATOM 1613 O O . ALA A 1 217 ? 21.219 4.915 18.388 1.00 96.50 217 ALA A O 1
ATOM 1614 N N . ASP A 1 218 ? 20.301 6.357 16.934 1.00 95.88 218 ASP A N 1
ATOM 1615 C CA . ASP A 1 218 ? 21.566 6.925 16.445 1.00 95.88 218 ASP A CA 1
ATOM 1616 C C . ASP A 1 218 ? 22.362 7.647 17.558 1.00 95.88 218 ASP A C 1
ATOM 1618 O O . ASP A 1 218 ? 23.570 7.832 17.424 1.00 95.88 218 ASP A O 1
ATOM 1622 N N . ASN A 1 219 ? 21.705 8.059 18.651 1.00 96.38 219 ASN A N 1
ATOM 1623 C CA . ASN A 1 219 ? 22.329 8.759 19.782 1.00 96.38 219 ASN A CA 1
ATOM 1624 C C . ASN A 1 219 ? 22.623 7.846 20.987 1.00 96.38 219 ASN A C 1
ATOM 1626 O O . ASN A 1 219 ? 23.096 8.335 22.016 1.00 96.38 219 ASN A O 1
ATOM 1630 N N . MET A 1 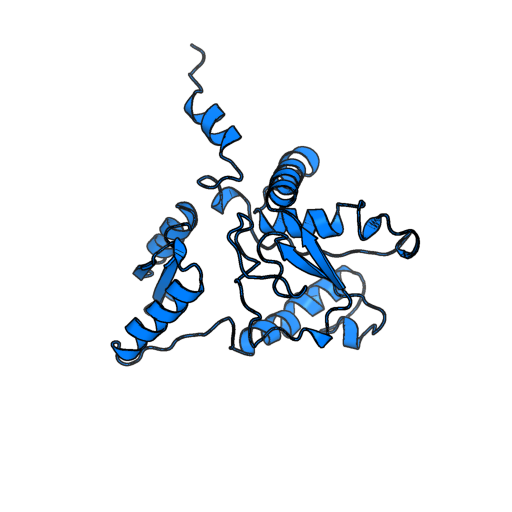220 ? 22.344 6.543 20.898 1.00 96.25 220 MET A N 1
ATOM 1631 C CA . MET A 1 220 ? 22.651 5.601 21.975 1.00 96.25 220 MET A CA 1
ATOM 1632 C C . MET A 1 220 ? 24.163 5.368 22.084 1.00 96.25 220 MET A C 1
ATOM 1634 O O . MET A 1 220 ? 24.862 5.203 21.085 1.00 96.25 220 MET A O 1
ATOM 1638 N N . VAL A 1 221 ? 24.663 5.309 23.316 1.00 96.75 221 VAL A N 1
ATOM 1639 C CA . VAL A 1 221 ? 26.051 4.950 23.641 1.00 96.75 221 VAL A CA 1
ATOM 1640 C C . VAL A 1 221 ? 26.057 3.696 24.511 1.00 96.75 221 VAL A C 1
ATOM 1642 O O . VAL A 1 221 ? 25.062 3.401 25.171 1.00 96.75 221 VAL A O 1
ATOM 1645 N N . PHE A 1 222 ? 27.152 2.934 24.498 1.00 94.62 222 PHE A N 1
ATOM 1646 C CA . PHE A 1 222 ? 27.277 1.775 25.382 1.00 94.62 222 PHE A CA 1
ATOM 1647 C C . PHE A 1 222 ? 27.390 2.235 26.843 1.00 94.62 222 PHE A C 1
ATOM 1649 O O . PHE A 1 222 ? 28.033 3.247 27.128 1.00 94.62 222 PHE A O 1
ATOM 1656 N N . GLU A 1 223 ? 26.770 1.494 27.760 1.00 91.94 223 GLU A N 1
ATOM 1657 C CA . GLU A 1 223 ? 27.006 1.662 29.194 1.00 91.94 223 GLU A CA 1
ATOM 1658 C C . GLU A 1 223 ? 28.293 0.890 29.556 1.00 91.94 223 GLU A C 1
ATOM 1660 O O . GLU A 1 223 ? 28.408 -0.273 29.153 1.00 91.94 223 GLU A O 1
ATOM 1665 N N . PRO A 1 224 ? 29.293 1.543 30.178 1.00 80.38 224 PRO A N 1
ATOM 1666 C CA . PRO A 1 224 ? 30.608 0.958 30.450 1.00 80.38 224 PRO A CA 1
ATOM 1667 C C . PRO A 1 224 ? 30.596 -0.190 31.466 1.00 80.38 224 PRO A C 1
ATOM 1669 O O . PRO A 1 224 ? 29.714 -0.210 32.352 1.00 80.38 224 PRO A O 1
#

Foldseek 3Di:
DCLVVVHAAEFEFAPQAFPLVVVVCVVSVHHYDHFHVVCGVVRRVVVLVVVQVVDPPDDDCQCLAHLVNVVVCLVPVQQVVQVVVVHGHSDDCNPPVPDAAEAEEEPQQPVLVVDAGGDAQQPPHRRRDRRNNDDSVRHPYYDHDHLVQLLVQQVCCCVPVVAQAGSNLSRQCCCVVPPVPDCVPPVNVPPDDDTDRPGGNVSQCRHPSCPVVVVVVVPDDDDD

Nearest PDB structures (foldseek):
  2isq-assembly1_A  TM=9.272E-01  e=4.015E-30  Arabidopsis thaliana
  7n2t-assembly1_A-2  TM=9.192E-01  e=7.614E-30  Citrullus lanatus
  4aec-assembly1_B  TM=9.117E-01  e=7.160E-28  Arabidopsis thaliana
  4lmb-assembly1_A-2  TM=9.518E-01  e=5.239E-22  Microcystis aeruginosa PCC 7806
  8b9y-assembly2_D  TM=8.939E-01  e=9.319E-22  Trypanosoma cruzi

Radius of gyration: 19.45 Å; Cα contacts (8 Å, |Δi|>4): 324; chains: 1; bounding box: 56×37×58 Å

InterPro domains:
  IPR001926 Tryptophan synthase beta chain-like, PALP domain [PF00291] (1-198)
  IPR036052 Tryptophan synthase beta chain-like, PALP domain superfamily [G3DSA:3.40.50.1100] (1-65)
  IPR036052 Tryptophan synthase beta chain-like, PALP domain superfamily [G3DSA:3.40.50.1100] (66-212)
  IPR036052 Tryptophan synthase beta chain-like, PALP domain superfamily [SSF53686] (1-212)
  IPR050214 Cysteine synthase/Cystathionine beta-synthase [PTHR10314] (1-216)

Organism: NCBI:txid889485

Mean predicted aligned error: 4.29 Å

Sequence (224 aa):
MAAAKGYKLIITMPASMSLERRMVLLAFGAELVLTDPARGMKGAVQKAEEISAKTPNSYILQQFENPANPKIHYETTGPEIWKGSGGKGKYLKEQNPDIKLYGVEPVESAVLSGGKPGQHKIQGIGAGFIPGVLNVDLLDETVQISSEEAIETAKLLALKEGLLVGISSGAAAAAAAAAIKIAKRPENAGKLIVTVFPSFGERYLSSVLFESVKKEADNMVFEP

Solvent-accessible surface area (backbone atoms only — not comparable to full-atom values): 12844 Å² total; per-residue (Å²): 107,46,60,85,71,72,44,91,46,78,48,54,36,30,62,76,57,38,61,51,56,54,52,54,41,48,74,58,67,34,47,77,44,74,29,59,49,93,48,33,62,62,41,13,53,54,51,46,52,58,50,42,79,73,35,85,94,56,81,85,76,50,79,48,62,32,64,67,54,60,47,48,42,40,72,43,55,32,22,49,52,33,40,74,74,74,49,86,51,66,31,65,50,87,73,36,72,84,58,80,37,73,43,74,35,33,57,52,14,25,44,94,80,73,45,62,57,45,81,75,73,41,64,90,56,45,75,49,64,84,46,77,58,61,68,67,88,68,44,75,44,78,45,70,39,45,48,65,55,8,37,54,38,18,51,45,34,32,75,75,68,71,42,60,35,24,39,40,20,7,33,39,37,36,56,49,72,29,34,88,59,54,50,59,34,76,94,35,65,93,60,89,83,87,75,68,66,84,43,62,22,78,58,36,59,79,30,83,79,29,47,72,59,47,57,52,60,76,69,64,74,86,84,133

Secondary structure (DSSP, 8-state):
-HHHHT---EEEEETTS-HHHHHHHHHTT-EEEEE-GGGHHHHHHHHHHHHHHHSTT-----TTT-THHHHHIIIIIHHHHHHHTT--SS-HHHH-TT---EEEEEGGG-TTTTPPP---S-BTB--SS--TT--GGG-SEEEEE-HHHHHHHHHHHHHHH---B-HHHHHHHHHHH-TTTTTTSGGGTT--------SBGGGGTTSTTTHHHHHHHHT-----